Protein AF-A0AAD3P1S9-F1 (afdb_monomer)

Radius of gyration: 30.84 Å; Cα contacts (8 Å, |Δi|>4): 266; chains: 1; bounding box: 66×59×87 Å

Structure (mmCIF, N/CA/C/O backbone):
data_AF-A0AAD3P1S9-F1
#
_entry.id   AF-A0AAD3P1S9-F1
#
loop_
_atom_site.group_PDB
_atom_site.id
_atom_site.type_symbol
_atom_site.label_atom_id
_atom_site.label_alt_id
_atom_site.label_comp_id
_atom_site.label_asym_id
_atom_site.label_entity_id
_atom_site.label_seq_id
_atom_site.pdbx_PDB_ins_code
_atom_site.Cartn_x
_atom_site.Cartn_y
_atom_site.Cartn_z
_atom_site.occupancy
_atom_site.B_iso_or_equiv
_atom_site.auth_seq_id
_atom_site.auth_comp_id
_atom_site.auth_asym_id
_atom_site.auth_atom_id
_atom_site.pdbx_PDB_model_num
ATOM 1 N N . MET A 1 1 ? -37.863 39.911 22.553 1.00 35.88 1 MET A N 1
ATOM 2 C CA . MET A 1 1 ? -36.484 40.426 22.412 1.00 35.88 1 MET A CA 1
ATOM 3 C C . MET A 1 1 ? -35.552 39.408 23.052 1.00 35.88 1 MET A C 1
ATOM 5 O O . MET A 1 1 ? -35.583 39.260 24.259 1.00 35.88 1 MET A O 1
ATOM 9 N N . GLN A 1 2 ? -35.068 38.436 22.278 1.00 38.78 2 GLN A N 1
ATOM 10 C CA . GLN A 1 2 ? -33.729 38.438 21.666 1.00 38.78 2 GLN A CA 1
ATOM 11 C C . GLN A 1 2 ? -32.608 38.476 22.707 1.00 38.78 2 GLN A C 1
ATOM 13 O O . GLN A 1 2 ? -32.155 39.544 23.097 1.00 38.78 2 GLN A O 1
ATOM 18 N N . LEU A 1 3 ? -32.125 37.289 23.070 1.00 36.59 3 LEU A N 1
ATOM 19 C CA . LEU A 1 3 ? -30.702 37.075 23.282 1.00 36.59 3 LEU A CA 1
ATOM 20 C C . LEU A 1 3 ? -30.288 35.888 22.413 1.00 36.59 3 LEU A C 1
ATOM 22 O O . LEU A 1 3 ? -30.705 34.749 22.596 1.00 36.59 3 LEU A O 1
ATOM 26 N N . VAL A 1 4 ? -29.564 36.265 21.371 1.00 35.50 4 VAL A N 1
ATOM 27 C CA . VAL A 1 4 ? -28.844 35.454 20.403 1.00 35.50 4 VAL A CA 1
ATOM 28 C C . VAL A 1 4 ? -27.449 35.151 20.955 1.00 35.50 4 VAL A C 1
ATOM 30 O O . VAL A 1 4 ? -26.884 35.981 21.658 1.00 35.50 4 VAL A O 1
ATOM 33 N N . ASN A 1 5 ? -26.899 34.019 20.509 1.00 32.38 5 ASN A N 1
ATOM 34 C CA . ASN A 1 5 ? -25.484 33.624 20.505 1.00 32.38 5 ASN A CA 1
ATOM 35 C C . ASN A 1 5 ? -24.863 33.087 21.805 1.00 32.38 5 ASN A C 1
ATOM 37 O O . ASN A 1 5 ? -24.624 33.822 22.754 1.00 32.38 5 ASN A O 1
ATOM 41 N N . ALA A 1 6 ? -24.448 31.819 21.743 1.00 30.72 6 ALA A N 1
ATOM 42 C CA . ALA A 1 6 ? -23.090 31.420 22.108 1.00 30.72 6 ALA A CA 1
ATOM 43 C C . ALA A 1 6 ? -22.702 30.164 21.302 1.00 30.72 6 ALA A C 1
ATOM 45 O O . ALA A 1 6 ? -23.425 29.171 21.258 1.00 30.72 6 ALA A O 1
ATOM 46 N N . GLU A 1 7 ? -21.597 30.326 20.590 1.00 28.86 7 GLU A N 1
ATOM 47 C CA . GLU A 1 7 ? -20.842 29.469 19.685 1.00 28.86 7 GLU A CA 1
ATOM 48 C C . GLU A 1 7 ? -21.210 27.988 19.475 1.00 28.86 7 GLU A C 1
ATOM 50 O O . GLU A 1 7 ? -21.095 27.123 20.343 1.00 28.86 7 GLU A O 1
ATOM 55 N N . ARG A 1 8 ? -21.371 27.670 18.182 1.00 35.59 8 ARG A N 1
ATOM 56 C CA . ARG A 1 8 ? -20.803 26.456 17.587 1.00 35.59 8 ARG A CA 1
ATOM 57 C C . ARG A 1 8 ? -19.293 26.436 17.851 1.00 35.59 8 ARG A C 1
ATOM 59 O O . ARG A 1 8 ? -18.544 27.110 17.149 1.00 35.59 8 ARG A O 1
ATOM 66 N N . ILE A 1 9 ? -18.845 25.640 18.812 1.00 33.03 9 ILE A N 1
ATOM 67 C CA . ILE A 1 9 ? -17.433 25.265 18.916 1.00 33.03 9 ILE A CA 1
ATOM 68 C C . ILE A 1 9 ? -17.297 23.877 18.300 1.00 33.03 9 ILE A C 1
ATOM 70 O O . ILE A 1 9 ? -17.502 22.859 18.954 1.00 33.03 9 ILE A O 1
ATOM 74 N N . SER A 1 10 ? -16.961 23.851 17.012 1.00 38.56 10 SER A N 1
ATOM 75 C CA . SER A 1 10 ? -16.219 22.729 16.444 1.00 38.56 10 SER A CA 1
ATOM 76 C C . SER A 1 10 ? -14.837 22.715 17.098 1.00 38.56 10 SER A C 1
ATOM 78 O O . SER A 1 10 ? -14.120 23.710 16.965 1.00 38.56 10 SER A O 1
ATOM 80 N N . PRO A 1 11 ? -14.398 21.637 17.766 1.00 36.62 11 PRO A N 1
ATOM 81 C CA . PRO A 1 11 ? -12.993 21.499 18.076 1.00 36.62 11 PRO A CA 1
ATOM 82 C C . PRO A 1 11 ? -12.259 20.979 16.841 1.00 36.62 11 PRO A C 1
ATOM 84 O O . PRO A 1 11 ? -12.573 19.939 16.262 1.00 36.62 11 PRO A O 1
ATOM 87 N N . ALA A 1 12 ? -11.288 21.794 16.456 1.00 26.52 12 ALA A N 1
ATOM 88 C CA . ALA A 1 12 ? -10.232 21.560 15.501 1.00 26.52 12 ALA A CA 1
ATOM 89 C C . ALA A 1 12 ? -9.666 20.132 15.507 1.00 26.52 12 ALA A C 1
ATOM 91 O O . ALA A 1 12 ? -9.528 19.476 16.542 1.00 26.52 12 ALA A O 1
ATOM 92 N N . ALA A 1 13 ? -9.253 19.725 14.308 1.00 35.47 13 ALA A N 1
ATOM 93 C CA . ALA A 1 13 ? -8.391 18.593 14.029 1.00 35.47 13 ALA A CA 1
ATOM 94 C C . ALA A 1 13 ? -7.259 18.468 15.064 1.00 35.47 13 ALA A C 1
ATOM 96 O O . ALA A 1 13 ? -6.280 19.210 15.047 1.00 35.47 13 ALA A O 1
ATOM 97 N N . THR A 1 14 ? -7.400 17.496 15.957 1.00 32.56 14 THR A N 1
ATOM 98 C CA . THR A 1 14 ? -6.309 16.961 16.768 1.00 32.56 14 THR A CA 1
ATOM 99 C C . THR A 1 14 ? -5.924 15.636 16.131 1.00 32.56 14 THR A C 1
ATOM 101 O O . THR A 1 14 ? -6.810 14.873 15.748 1.00 32.56 14 THR A O 1
ATOM 104 N N . GLY A 1 15 ? -4.622 15.376 15.978 1.00 33.69 15 GLY A N 1
ATOM 105 C CA . GLY A 1 15 ? -4.066 14.117 15.475 1.00 33.69 15 GLY A CA 1
ATOM 106 C C . GLY A 1 15 ? -4.432 12.931 16.370 1.00 33.69 15 GLY A C 1
ATOM 107 O O . GLY A 1 15 ? -3.606 12.438 17.132 1.00 33.69 15 GLY A O 1
ATOM 108 N N . GLY A 1 16 ? -5.696 12.519 16.312 1.00 35.88 16 GLY A N 1
ATOM 109 C CA . GLY A 1 16 ? -6.238 11.382 17.027 1.00 35.88 16 GLY A CA 1
ATOM 110 C C . GLY A 1 16 ? -5.717 10.068 16.448 1.00 35.88 16 GLY A C 1
ATOM 111 O O . GLY A 1 16 ? -5.211 10.042 15.319 1.00 35.88 16 GLY A O 1
ATOM 112 N N . PRO A 1 17 ? -5.826 8.962 17.207 1.00 46.34 17 PRO A N 1
ATOM 113 C CA . PRO A 1 17 ? -5.557 7.630 16.669 1.00 46.34 17 PRO A CA 1
ATOM 114 C C . PRO A 1 17 ? -6.322 7.468 15.354 1.00 46.34 17 PRO A C 1
ATOM 116 O O . PRO A 1 17 ? -7.425 7.983 15.236 1.00 46.34 17 PRO A O 1
ATOM 119 N N . ALA A 1 18 ? -5.735 6.809 14.355 1.00 50.53 18 ALA A N 1
ATOM 120 C CA . ALA A 1 18 ? -6.383 6.614 13.062 1.00 50.53 18 ALA A CA 1
ATOM 121 C C . ALA A 1 18 ? -7.679 5.812 13.259 1.00 50.53 18 ALA A C 1
ATOM 123 O O . ALA A 1 18 ? -7.636 4.594 13.420 1.00 50.53 18 ALA A O 1
ATOM 124 N N . ILE A 1 19 ? -8.798 6.529 13.308 1.00 56.38 19 ILE A N 1
ATOM 125 C CA . ILE A 1 19 ? -10.146 5.995 13.428 1.00 56.38 19 ILE A CA 1
ATOM 126 C C . ILE A 1 19 ? -10.550 5.514 12.044 1.00 56.38 19 ILE A C 1
ATOM 128 O O . ILE A 1 19 ? -10.693 6.317 11.120 1.00 56.38 19 ILE A O 1
ATOM 132 N N . LEU A 1 20 ? -10.700 4.203 11.887 1.00 55.22 20 LEU A N 1
ATOM 133 C CA . LEU A 1 20 ? -11.304 3.634 10.691 1.00 55.22 20 LEU A CA 1
ATOM 134 C C . LEU A 1 20 ? -12.756 3.277 11.036 1.00 55.22 20 LEU A C 1
ATOM 136 O O . LEU A 1 20 ? -12.955 2.336 11.810 1.00 55.22 20 LEU A O 1
ATOM 140 N N . PRO A 1 21 ? -13.764 3.996 10.500 1.00 50.47 21 PRO A N 1
ATOM 141 C CA . PRO A 1 21 ? -15.143 3.535 10.576 1.00 50.47 21 PRO A CA 1
ATOM 142 C C . PRO A 1 21 ? -15.249 2.287 9.701 1.00 50.47 21 PRO A C 1
ATOM 144 O O . PRO A 1 21 ? -14.856 2.314 8.529 1.00 50.47 21 PRO A O 1
ATOM 147 N N . GLN A 1 22 ? -15.687 1.170 10.269 1.00 59.53 22 GLN A N 1
ATOM 148 C CA . GLN A 1 22 ? -15.727 -0.101 9.561 1.00 59.53 22 GLN A CA 1
ATOM 149 C C . GLN A 1 22 ? -17.074 -0.782 9.820 1.00 59.53 22 GLN A C 1
ATOM 151 O O . GLN A 1 22 ? -17.366 -1.177 10.940 1.00 59.53 22 GLN A O 1
ATOM 156 N N . GLY A 1 23 ? -17.862 -0.917 8.750 1.00 54.72 23 GLY A N 1
ATOM 157 C CA . GLY A 1 23 ? -18.926 -1.912 8.604 1.00 54.72 23 GLY A CA 1
ATOM 158 C C . GLY A 1 23 ? -20.225 -1.698 9.390 1.00 54.72 23 GLY A C 1
ATOM 159 O O . GLY A 1 23 ? -20.232 -1.395 10.578 1.00 54.72 23 GLY A O 1
ATOM 160 N N . GLU A 1 24 ? -21.350 -1.966 8.724 1.00 56.41 24 GLU A N 1
ATOM 161 C CA . GLU A 1 24 ? -22.601 -2.319 9.399 1.00 56.41 24 GLU A CA 1
ATOM 162 C C . GLU A 1 24 ? -22.633 -3.843 9.551 1.00 56.41 24 GLU A C 1
ATOM 164 O O . GLU A 1 24 ? -22.729 -4.579 8.564 1.00 56.41 24 GLU A O 1
ATOM 169 N N . GLY A 1 25 ? -22.467 -4.340 10.778 1.00 56.69 25 GLY A N 1
ATOM 170 C CA . GLY A 1 25 ? -22.512 -5.774 11.049 1.00 56.69 25 GLY A CA 1
ATOM 171 C C . GLY A 1 25 ? -23.916 -6.336 10.801 1.00 56.69 25 GLY A C 1
ATOM 172 O O . GLY A 1 25 ? -24.905 -5.779 11.268 1.00 56.69 25 GLY A O 1
ATOM 173 N N . LYS A 1 26 ? -24.028 -7.475 10.109 1.00 58.81 26 LYS A N 1
ATOM 174 C CA . LYS A 1 26 ? -25.294 -8.222 10.012 1.00 58.81 26 LYS A CA 1
ATOM 175 C C . LYS A 1 26 ? -25.365 -9.238 11.153 1.00 58.81 26 LYS A C 1
ATOM 177 O O . LYS A 1 26 ? -24.653 -10.241 11.121 1.00 58.81 26 LYS A O 1
ATOM 182 N N . ALA A 1 27 ? -26.229 -8.991 12.140 1.00 62.34 27 ALA A N 1
ATOM 183 C CA . ALA A 1 27 ? -26.386 -9.868 13.303 1.00 62.34 27 ALA A CA 1
ATOM 184 C C . ALA A 1 27 ? -26.704 -11.311 12.878 1.00 62.34 27 ALA A C 1
ATOM 186 O O . ALA A 1 27 ? -27.649 -11.556 12.127 1.00 62.34 27 ALA A O 1
ATOM 187 N N . SER A 1 28 ? -25.921 -12.272 13.371 1.00 58.69 28 SER A N 1
ATOM 188 C CA . SER A 1 28 ? -26.115 -13.699 13.064 1.00 58.69 28 SER A CA 1
ATOM 189 C C . SER A 1 28 ? -27.023 -14.410 14.078 1.00 58.69 28 SER A C 1
ATOM 191 O O . SER A 1 28 ? -27.479 -15.519 13.816 1.00 58.69 28 SER A O 1
ATOM 193 N N . TYR A 1 29 ? -27.271 -13.796 15.241 1.00 62.09 29 TYR A N 1
ATOM 194 C CA . TYR A 1 29 ? -28.130 -14.317 16.309 1.00 62.09 29 TYR A CA 1
ATOM 195 C C . TYR A 1 29 ? -28.925 -13.197 16.992 1.00 62.09 29 TYR A C 1
ATOM 197 O O . TYR A 1 29 ? -28.603 -12.019 16.845 1.00 62.09 29 TYR A O 1
ATOM 205 N N . ALA A 1 30 ? -29.953 -13.571 17.763 1.00 62.53 30 ALA A N 1
ATOM 206 C CA . ALA A 1 30 ? -30.733 -12.645 18.580 1.00 62.53 30 ALA A CA 1
ATOM 207 C C . ALA A 1 30 ? -29.845 -12.023 19.672 1.00 62.53 30 ALA A C 1
ATOM 209 O O . ALA A 1 30 ? -29.578 -12.638 20.704 1.00 62.53 30 ALA A O 1
ATOM 210 N N . SER A 1 31 ? -29.340 -10.820 19.413 1.00 67.06 31 SER A N 1
ATOM 211 C CA . SER A 1 31 ? -28.618 -10.010 20.389 1.00 67.06 31 SER A CA 1
ATOM 212 C C . SER A 1 31 ? -29.615 -9.129 21.135 1.00 67.06 31 SER A C 1
ATOM 214 O O . SER A 1 31 ? -30.469 -8.502 20.514 1.00 67.06 31 SER A O 1
ATOM 216 N N . SER A 1 32 ? -29.512 -9.066 22.464 1.00 73.00 32 SER A N 1
ATOM 217 C CA . SER A 1 32 ? -30.284 -8.120 23.283 1.00 73.00 32 SER A CA 1
ATOM 218 C C . SER A 1 32 ? -29.683 -6.712 23.276 1.00 73.00 32 SER A C 1
ATOM 220 O O . SER A 1 32 ? -30.183 -5.829 23.970 1.00 73.00 32 SER A O 1
ATOM 222 N N . LEU A 1 33 ? -28.580 -6.511 22.546 1.00 72.31 33 LEU A N 1
ATOM 223 C CA . LEU A 1 33 ? -27.962 -5.205 22.397 1.00 72.31 33 LEU A CA 1
ATOM 224 C C . LEU A 1 33 ? -28.808 -4.328 21.464 1.00 72.31 33 LEU A C 1
ATOM 226 O O . LEU A 1 33 ? -29.304 -4.813 20.445 1.00 72.31 33 LEU A O 1
ATOM 230 N N . PRO A 1 34 ? -28.952 -3.036 21.779 1.00 69.62 34 PRO A N 1
ATOM 231 C CA . PRO A 1 34 ? -29.635 -2.102 20.902 1.00 69.62 34 PRO A CA 1
ATOM 232 C C . PRO A 1 34 ? -28.918 -1.996 19.547 1.00 69.62 34 PRO A C 1
ATOM 234 O O . PRO A 1 34 ? -27.695 -1.928 19.471 1.00 69.62 34 PRO A O 1
ATOM 237 N N . THR A 1 35 ? -29.689 -1.929 18.459 1.00 66.69 35 THR A N 1
ATOM 238 C CA . THR A 1 35 ? -29.180 -1.911 17.070 1.00 66.69 35 THR A CA 1
ATOM 239 C C . THR A 1 35 ? -28.232 -0.740 16.776 1.00 66.69 35 THR A C 1
ATOM 241 O O . THR A 1 35 ? -27.446 -0.800 15.841 1.00 66.69 35 THR A O 1
ATOM 244 N N . GLN A 1 36 ? -28.282 0.324 17.582 1.00 74.88 36 GLN A N 1
ATOM 245 C CA . GLN A 1 36 ? -27.455 1.530 17.442 1.00 74.88 36 GLN A CA 1
ATOM 246 C C . GLN A 1 36 ? -26.206 1.514 18.345 1.00 74.88 36 GLN A C 1
ATOM 248 O O . GLN A 1 36 ? -25.646 2.562 18.660 1.00 74.88 36 GLN A O 1
ATOM 253 N N . SER A 1 37 ? -25.794 0.354 18.856 1.00 82.50 37 SER A N 1
ATOM 254 C CA . SER A 1 37 ? -24.561 0.243 19.638 1.00 82.50 37 SER A CA 1
ATOM 255 C C . SER A 1 37 ? -23.328 0.343 18.737 1.00 82.50 37 SER A C 1
ATOM 257 O O . SER A 1 37 ? -23.216 -0.372 17.742 1.00 82.50 37 SER A O 1
ATOM 259 N N . LEU A 1 38 ? -22.383 1.202 19.124 1.00 88.50 38 LEU A N 1
ATOM 260 C CA . LEU A 1 38 ? -21.053 1.296 18.524 1.00 88.50 38 LEU A CA 1
ATOM 261 C C . LEU A 1 38 ? -20.063 0.503 19.383 1.00 88.50 38 LEU A C 1
ATOM 263 O O . LEU A 1 38 ? -20.041 0.657 20.601 1.00 88.50 38 LEU A O 1
ATOM 267 N N . ALA A 1 39 ? -19.237 -0.338 18.773 1.00 90.75 39 ALA A N 1
ATOM 268 C CA . ALA A 1 39 ? -18.153 -1.043 19.440 1.00 90.75 39 ALA A CA 1
ATOM 269 C C . ALA A 1 39 ? -16.807 -0.405 19.120 1.00 90.75 39 ALA A C 1
ATOM 271 O O . ALA A 1 39 ? -16.417 -0.261 17.967 1.00 90.75 39 ALA A O 1
ATOM 272 N N . ARG A 1 40 ? -16.040 -0.109 20.157 1.00 92.19 40 ARG A N 1
ATOM 273 C CA . ARG A 1 40 ? -14.660 0.328 20.042 1.00 92.19 40 ARG A CA 1
ATOM 274 C C . ARG A 1 40 ? -13.741 -0.879 20.128 1.00 92.19 40 ARG A C 1
ATOM 276 O O . ARG A 1 40 ? -13.788 -1.624 21.106 1.00 92.19 40 ARG A O 1
ATOM 283 N N . ILE A 1 41 ? -12.881 -1.055 19.133 1.00 92.94 41 ILE A N 1
ATOM 284 C CA . ILE A 1 41 ? -11.846 -2.089 19.097 1.00 92.94 41 ILE A CA 1
ATOM 285 C C . ILE A 1 41 ? -10.488 -1.399 19.171 1.00 92.94 41 ILE A C 1
ATOM 287 O O . ILE A 1 41 ? -10.152 -0.584 18.313 1.00 92.94 41 ILE A O 1
ATOM 291 N N . TRP A 1 42 ? -9.687 -1.701 20.189 1.00 91.94 42 TRP A N 1
ATOM 292 C CA . TRP A 1 42 ? -8.374 -1.077 20.357 1.00 91.94 42 TRP A CA 1
ATOM 293 C C . TRP A 1 42 ? -7.375 -2.002 21.039 1.00 91.94 42 TRP A C 1
ATOM 295 O O . TRP A 1 42 ? -7.729 -2.971 21.711 1.00 91.94 42 TRP A O 1
ATOM 305 N N . LYS A 1 43 ? -6.097 -1.659 20.896 1.00 89.88 43 LYS A N 1
ATOM 306 C CA . LYS A 1 43 ? -5.007 -2.266 21.656 1.00 89.88 43 LYS A CA 1
ATOM 307 C C . LYS A 1 43 ? -4.643 -1.334 22.821 1.00 89.88 43 LYS A C 1
ATOM 309 O O . LYS A 1 43 ? -4.314 -0.172 22.568 1.00 89.88 43 LYS A O 1
ATOM 314 N N . PRO A 1 44 ? -4.748 -1.767 24.091 1.00 87.81 44 PRO A N 1
ATOM 315 C CA . PRO A 1 44 ? -4.489 -0.898 25.230 1.00 87.81 44 PRO A CA 1
ATOM 316 C C . PRO A 1 44 ? -3.027 -0.449 25.237 1.00 87.81 44 PRO A C 1
ATOM 318 O O . PRO A 1 44 ? -2.102 -1.249 25.079 1.00 87.81 44 PRO A O 1
ATOM 321 N N . SER A 1 45 ? -2.811 0.848 25.451 1.00 82.50 45 SER A N 1
ATOM 322 C CA . SER A 1 45 ? -1.468 1.389 25.624 1.00 82.50 45 SER A CA 1
ATOM 323 C C . SER A 1 45 ? -0.832 0.829 26.893 1.00 82.50 45 SER A C 1
ATOM 325 O O . SER A 1 45 ? -1.505 0.599 27.902 1.00 82.50 45 SER A O 1
ATOM 327 N N . ARG A 1 46 ? 0.493 0.668 26.877 1.00 82.00 46 ARG A N 1
ATOM 328 C CA . ARG A 1 46 ? 1.254 0.388 28.098 1.00 82.00 46 ARG A CA 1
ATOM 329 C C . ARG A 1 46 ? 0.935 1.457 29.152 1.00 82.00 46 ARG A C 1
ATOM 331 O O . ARG A 1 46 ? 0.941 2.646 28.843 1.00 82.00 46 ARG A O 1
ATOM 338 N N . SER A 1 47 ? 0.689 1.034 30.393 1.00 83.00 47 SER A N 1
ATOM 339 C CA . SER A 1 47 ? 0.535 1.964 31.517 1.00 83.00 47 SER A CA 1
ATOM 340 C C . SER A 1 47 ? 1.825 2.767 31.694 1.00 83.00 47 SER A C 1
ATOM 342 O O . SER A 1 47 ? 2.894 2.179 31.859 1.00 83.00 47 SER A O 1
ATOM 344 N N . ALA A 1 48 ? 1.728 4.099 31.649 1.00 82.81 48 ALA A N 1
ATOM 345 C CA . ALA A 1 48 ? 2.885 4.996 31.683 1.00 82.81 48 ALA A CA 1
ATOM 346 C C . ALA A 1 48 ? 3.762 4.784 32.931 1.00 82.81 48 ALA A C 1
ATOM 348 O O . ALA A 1 48 ? 4.985 4.848 32.856 1.00 82.81 48 ALA A O 1
ATOM 349 N N . THR A 1 49 ? 3.136 4.454 34.059 1.00 89.25 49 THR A N 1
ATOM 350 C CA . THR A 1 49 ? 3.791 4.298 35.364 1.00 89.25 49 THR A CA 1
ATOM 351 C C . THR A 1 49 ? 4.466 2.936 35.544 1.00 89.25 49 THR A C 1
ATOM 353 O O . THR A 1 49 ? 5.271 2.764 36.453 1.00 89.25 49 THR A O 1
ATOM 356 N N . THR A 1 50 ? 4.154 1.943 34.704 1.00 84.81 50 THR A N 1
ATOM 357 C CA . THR A 1 50 ? 4.655 0.569 34.879 1.00 84.81 50 THR A CA 1
ATOM 358 C C . THR A 1 50 ? 5.440 0.090 33.661 1.00 84.81 50 THR A C 1
ATOM 360 O O . THR A 1 50 ? 5.194 0.484 32.522 1.00 84.81 50 THR A O 1
ATOM 363 N N . SER A 1 51 ? 6.439 -0.766 33.879 1.00 80.50 51 SER A N 1
ATOM 364 C CA . SER A 1 51 ? 7.252 -1.359 32.805 1.00 80.50 51 SER A CA 1
ATOM 365 C C . SER A 1 51 ? 6.666 -2.633 32.196 1.00 80.50 51 SER A C 1
ATOM 367 O O . SER A 1 51 ? 7.155 -3.095 31.165 1.00 80.50 51 SER A O 1
ATOM 369 N N . GLY A 1 52 ? 5.597 -3.179 32.779 1.00 77.31 52 GLY A N 1
ATOM 370 C CA . GLY A 1 52 ? 4.968 -4.417 32.324 1.00 77.31 52 GLY A CA 1
ATOM 371 C C . GLY A 1 52 ? 4.304 -4.290 30.949 1.00 77.31 52 GLY A C 1
ATOM 372 O O . GLY A 1 52 ? 3.502 -3.388 3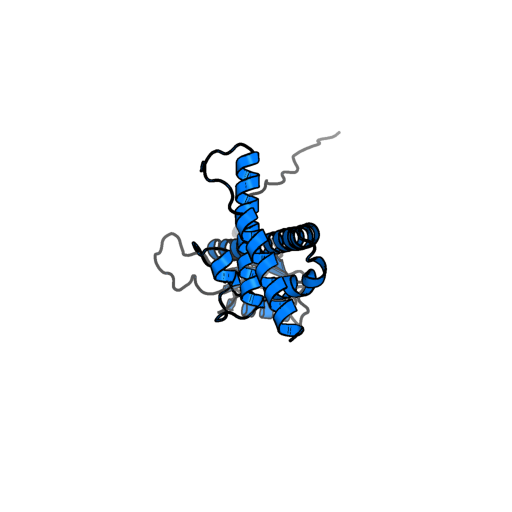0.717 1.00 77.31 52 GLY A O 1
ATOM 373 N N . ARG A 1 53 ? 4.607 -5.234 30.046 1.00 74.00 53 ARG A N 1
ATOM 374 C CA . ARG A 1 53 ? 4.027 -5.328 28.687 1.00 74.00 53 ARG A CA 1
ATOM 375 C C . ARG A 1 53 ? 2.965 -6.425 28.526 1.00 74.00 53 ARG A C 1
ATOM 377 O O . ARG A 1 53 ? 2.326 -6.507 27.486 1.00 74.00 53 ARG A O 1
ATOM 384 N N . ALA A 1 54 ? 2.738 -7.247 29.552 1.00 75.38 54 ALA A N 1
ATOM 385 C CA . ALA A 1 54 ? 1.874 -8.429 29.454 1.00 75.38 54 ALA A CA 1
ATOM 386 C C . ALA A 1 54 ? 0.413 -8.109 29.081 1.00 75.38 54 ALA A C 1
ATOM 388 O O . ALA A 1 54 ? -0.250 -8.911 28.437 1.00 75.38 54 ALA A O 1
ATOM 389 N N . ARG A 1 55 ? -0.091 -6.930 29.468 1.00 72.25 55 ARG A N 1
ATOM 390 C CA . ARG A 1 55 ? -1.488 -6.520 29.240 1.00 72.25 55 ARG A CA 1
ATOM 391 C C . ARG A 1 55 ? -1.697 -5.673 27.983 1.00 72.25 55 ARG A C 1
ATOM 393 O O . ARG A 1 55 ? -2.838 -5.375 27.660 1.00 72.25 55 ARG A O 1
ATOM 400 N N . SER A 1 56 ? -0.624 -5.266 27.300 1.00 75.06 56 SER A N 1
ATOM 401 C CA . SER A 1 56 ? -0.701 -4.369 26.137 1.00 75.06 56 SER A CA 1
ATOM 402 C C . SER A 1 56 ? -0.769 -5.094 24.795 1.00 75.06 56 SER A C 1
ATOM 404 O O . SER A 1 56 ? -0.936 -4.435 23.776 1.00 75.06 56 SER A O 1
ATOM 406 N N . ASP A 1 57 ? -0.603 -6.421 24.761 1.00 81.81 57 ASP A N 1
ATOM 407 C CA . ASP A 1 57 ? -0.544 -7.155 23.489 1.00 81.81 57 ASP A CA 1
ATOM 408 C C . ASP A 1 57 ? -1.902 -7.685 22.999 1.00 81.81 57 ASP A C 1
ATOM 410 O O . ASP A 1 57 ? -2.054 -8.045 21.836 1.00 81.81 57 ASP A O 1
ATOM 414 N N . GLN A 1 58 ? -2.914 -7.686 23.865 1.00 89.00 58 GLN A N 1
ATOM 415 C CA . GLN A 1 58 ? -4.231 -8.229 23.547 1.00 89.00 58 GLN A CA 1
ATOM 416 C C . GLN A 1 58 ? -5.160 -7.154 22.977 1.00 89.00 58 GLN A C 1
ATOM 418 O O . GLN A 1 58 ? -5.185 -6.022 23.459 1.00 89.00 58 GLN A O 1
ATOM 423 N N . TRP A 1 59 ? -5.962 -7.521 21.981 1.00 92.31 59 TRP A N 1
ATOM 424 C CA . TRP A 1 59 ? -7.003 -6.655 21.435 1.00 92.31 59 TRP A CA 1
ATOM 425 C C . TRP A 1 59 ? -8.194 -6.618 22.382 1.00 92.31 59 TRP A C 1
ATOM 427 O O . TRP A 1 59 ? -8.581 -7.643 22.940 1.00 92.31 59 TRP A O 1
ATOM 437 N N . ARG A 1 60 ? -8.783 -5.442 22.568 1.00 93.44 60 ARG A N 1
ATOM 438 C CA . ARG A 1 60 ? -9.955 -5.242 23.415 1.00 93.44 60 ARG A CA 1
ATOM 439 C C . ARG A 1 60 ? -11.107 -4.703 22.592 1.00 93.44 60 ARG A C 1
ATOM 441 O O . ARG A 1 60 ? -10.901 -3.850 21.732 1.00 93.44 60 ARG A O 1
ATOM 448 N N . LEU A 1 61 ? -12.299 -5.209 22.872 1.00 93.50 61 LEU A N 1
ATOM 449 C CA . LEU A 1 61 ? -13.560 -4.717 22.338 1.00 93.50 61 LEU A CA 1
ATOM 450 C C . LEU A 1 61 ? -14.425 -4.267 23.508 1.00 93.50 61 LEU A C 1
ATOM 452 O O . LEU A 1 61 ? -14.633 -5.025 24.459 1.00 93.50 61 LEU A O 1
ATOM 456 N N . ARG A 1 62 ? -14.955 -3.054 23.415 1.00 92.38 62 ARG A N 1
ATOM 457 C CA . ARG A 1 62 ? -15.934 -2.516 24.361 1.00 92.38 62 ARG A CA 1
ATOM 458 C C . ARG A 1 62 ? -17.027 -1.805 23.602 1.00 92.38 62 ARG A C 1
ATOM 460 O O . ARG A 1 62 ? -16.765 -1.165 22.592 1.00 92.38 62 ARG A O 1
ATOM 467 N N . ILE A 1 63 ? -18.240 -1.910 24.110 1.00 90.19 63 ILE A N 1
ATOM 468 C CA . ILE A 1 63 ? -19.388 -1.206 23.555 1.00 90.19 63 ILE A CA 1
ATOM 469 C C . ILE A 1 63 ? -19.408 0.212 24.135 1.00 90.19 63 ILE A C 1
ATOM 471 O O . ILE A 1 63 ? -19.247 0.393 25.342 1.00 90.19 63 ILE A O 1
ATOM 475 N N . GLU A 1 64 ? -19.541 1.215 23.274 1.00 88.19 64 GLU A N 1
ATOM 476 C CA . GLU A 1 64 ? -19.635 2.627 23.639 1.00 88.19 64 GLU A CA 1
ATOM 477 C C . GLU A 1 64 ? -20.934 2.879 24.418 1.00 88.19 64 GLU A C 1
ATOM 479 O O . GLU A 1 64 ? -21.963 2.250 24.154 1.00 88.19 64 GLU A O 1
ATOM 484 N N . ARG A 1 65 ? -20.896 3.814 25.375 1.00 84.31 65 ARG A N 1
ATOM 485 C CA . ARG A 1 65 ? -22.093 4.172 26.144 1.00 84.31 65 ARG A CA 1
ATOM 486 C C . ARG A 1 65 ? -23.120 4.836 25.250 1.00 84.31 65 ARG A C 1
ATOM 488 O O . ARG A 1 65 ? -22.803 5.824 24.595 1.00 84.31 65 ARG A O 1
ATOM 495 N N . GLN A 1 66 ? -24.365 4.388 25.331 1.00 81.50 66 GLN A N 1
ATOM 496 C CA . GLN A 1 66 ? -25.470 5.084 24.666 1.00 81.50 66 GLN A CA 1
ATOM 497 C C . GLN A 1 66 ? -26.018 6.249 25.493 1.00 81.50 66 GLN A C 1
ATOM 499 O O . GLN A 1 66 ? -26.478 7.241 24.939 1.00 81.50 66 GLN A O 1
ATOM 504 N N . SER A 1 67 ? -25.977 6.125 26.822 1.00 81.19 67 SER A N 1
ATOM 505 C CA . SER A 1 67 ? -26.509 7.119 27.760 1.00 81.19 67 SER A CA 1
ATOM 506 C C . SER A 1 67 ? -25.416 7.643 28.692 1.00 81.19 67 SER A C 1
ATOM 508 O O . SER A 1 67 ? -24.582 6.878 29.198 1.00 81.19 67 SER A O 1
ATOM 510 N N . GLY A 1 68 ? -25.430 8.959 28.927 1.00 80.94 68 GLY A N 1
ATOM 511 C CA . GLY A 1 68 ? -24.535 9.629 29.870 1.00 80.94 68 GLY A CA 1
ATOM 512 C C . GLY A 1 68 ? -24.719 9.134 31.313 1.00 80.94 68 GLY A C 1
ATOM 513 O O . GLY A 1 68 ? -25.718 8.491 31.629 1.00 80.94 68 GLY A O 1
ATOM 514 N N . PRO A 1 69 ? -23.730 9.344 32.199 1.00 85.00 69 PRO A N 1
ATOM 515 C CA . PRO A 1 69 ? -23.883 9.035 33.617 1.00 85.00 69 PRO A CA 1
ATOM 516 C C . PRO A 1 69 ? -24.858 10.018 34.266 1.00 85.00 69 PRO A C 1
ATOM 518 O O . PRO A 1 69 ? -24.746 11.221 34.038 1.00 85.00 69 PRO A O 1
ATOM 521 N N . GLU A 1 70 ? -25.771 9.510 35.086 1.00 86.75 70 GLU A N 1
ATOM 522 C CA . GLU A 1 70 ? -26.713 10.327 35.850 1.00 86.75 70 GLU A CA 1
ATOM 523 C C . GLU A 1 70 ? -26.241 10.442 37.301 1.00 86.75 70 GLU A C 1
ATOM 525 O O . GLU A 1 70 ? -25.594 9.539 37.836 1.00 86.75 70 GLU A O 1
ATOM 530 N N . LEU A 1 71 ? -26.521 11.583 37.930 1.00 90.44 71 LEU A N 1
ATOM 531 C CA . LEU A 1 71 ? -26.221 11.801 39.339 1.00 90.44 71 LEU A CA 1
ATOM 532 C C . LEU A 1 71 ? -27.480 11.526 40.157 1.00 90.44 71 LEU A C 1
ATOM 534 O O . LEU A 1 71 ? -28.522 12.137 39.927 1.00 90.44 71 LEU A O 1
ATOM 538 N N . GLU A 1 72 ? -27.377 10.618 41.117 1.00 91.25 72 GLU A N 1
ATOM 539 C CA . GLU A 1 72 ? -28.475 10.298 42.019 1.00 91.25 72 GLU A CA 1
ATOM 540 C C . GLU A 1 72 ? -28.681 11.451 43.029 1.00 91.25 72 GLU A C 1
ATOM 542 O O . GLU A 1 72 ? -27.708 11.894 43.648 1.00 91.25 72 GLU A O 1
ATOM 547 N N . PRO A 1 73 ? -29.912 11.978 43.185 1.00 91.94 73 PRO A N 1
ATOM 548 C CA . PRO A 1 73 ? -30.166 13.215 43.927 1.00 91.94 73 PRO A CA 1
ATOM 549 C C . PRO A 1 73 ? -29.982 13.113 45.448 1.00 91.94 73 PRO A C 1
ATOM 551 O O . PRO A 1 73 ? -29.729 14.138 46.080 1.00 91.94 73 PRO A O 1
ATOM 554 N N . LEU A 1 74 ? -30.126 11.931 46.051 1.00 91.88 74 LEU A N 1
ATOM 555 C CA . LEU A 1 74 ? -30.047 11.758 47.503 1.00 91.88 74 LEU A CA 1
ATOM 556 C C . LEU A 1 74 ? -28.599 11.616 47.994 1.00 91.88 74 LEU A C 1
ATOM 558 O O . LEU A 1 74 ? -28.180 12.320 48.911 1.00 91.88 74 LEU A O 1
ATOM 562 N N . MET A 1 75 ? -27.845 10.700 47.391 1.00 95.12 75 MET A N 1
ATOM 563 C CA . MET A 1 75 ? -26.501 10.294 47.810 1.00 95.12 75 MET A CA 1
ATOM 564 C C . MET A 1 75 ? -25.396 10.874 46.924 1.00 95.12 75 MET A C 1
ATOM 566 O O . MET A 1 75 ? -24.223 10.809 47.295 1.00 95.12 75 MET A O 1
ATOM 570 N N . GLY A 1 76 ? -25.731 11.410 45.746 1.00 92.00 76 GLY A N 1
ATOM 571 C CA . GLY A 1 76 ? -24.746 11.914 44.788 1.00 92.00 76 GLY A CA 1
ATOM 572 C C . GLY A 1 76 ? -23.943 10.809 44.095 1.00 92.00 76 GLY A C 1
ATOM 573 O O . GLY A 1 76 ? -22.825 11.049 43.640 1.00 92.00 76 GLY A O 1
ATOM 574 N N . TRP A 1 77 ? -24.462 9.580 44.035 1.00 93.50 77 TRP A N 1
ATOM 575 C CA . TRP A 1 77 ? -23.795 8.482 43.331 1.00 93.50 77 TRP A CA 1
ATOM 576 C C . TRP A 1 77 ? -24.012 8.564 41.826 1.00 93.50 77 TRP A C 1
ATOM 578 O O . TRP A 1 77 ? -25.069 8.972 41.353 1.00 93.50 77 TRP A O 1
ATOM 588 N N . THR A 1 78 ? -23.007 8.143 41.060 1.00 87.94 78 THR A N 1
ATOM 589 C CA . THR A 1 78 ? -23.127 8.047 39.606 1.00 87.94 78 THR A CA 1
ATOM 590 C C . THR A 1 78 ? -23.871 6.769 39.228 1.00 87.94 78 THR A C 1
ATOM 592 O O . THR A 1 78 ? -23.340 5.671 39.396 1.00 87.94 78 THR A O 1
ATOM 595 N N . SER A 1 79 ? -25.086 6.907 38.704 1.00 83.69 79 SER A N 1
ATOM 596 C CA . SER A 1 79 ? -25.884 5.809 38.163 1.00 83.69 79 SER A CA 1
ATOM 597 C C . SER A 1 79 ? -25.804 5.769 36.630 1.00 83.69 79 SER A C 1
ATOM 599 O O . SER A 1 79 ? -25.348 6.701 35.958 1.00 83.69 79 SER A O 1
ATOM 601 N N . GLY A 1 80 ? -26.201 4.636 36.055 1.00 82.62 80 GLY A N 1
ATOM 602 C CA . GLY A 1 80 ? -26.281 4.457 34.612 1.00 82.62 80 GLY A CA 1
ATOM 603 C C . GLY A 1 80 ? -27.182 3.283 34.253 1.00 82.62 80 GLY A C 1
ATOM 604 O O . GLY A 1 80 ? -27.241 2.294 34.978 1.00 82.62 80 GLY A O 1
ATOM 605 N N . THR A 1 81 ? -27.881 3.407 33.129 1.00 81.44 81 THR A N 1
ATOM 606 C CA . THR A 1 81 ? -28.818 2.402 32.599 1.00 81.44 81 THR A CA 1
ATOM 607 C C . THR A 1 81 ? -28.160 1.436 31.612 1.00 81.44 81 THR A C 1
ATOM 609 O O . THR A 1 81 ? -28.675 0.348 31.366 1.00 81.44 81 THR A O 1
ATOM 612 N N . ASP A 1 82 ? -27.005 1.816 31.061 1.00 81.56 82 ASP A N 1
ATOM 613 C CA . ASP A 1 82 ? -26.278 1.041 30.059 1.00 81.56 82 ASP A CA 1
ATOM 614 C C . ASP A 1 82 ? -25.337 0.016 30.708 1.00 81.56 82 ASP A C 1
ATOM 616 O O . ASP A 1 82 ? -24.285 0.352 31.264 1.00 81.56 82 ASP A O 1
ATOM 620 N N . THR A 1 83 ? -25.724 -1.255 30.620 1.00 82.88 83 THR A N 1
ATOM 621 C CA . THR A 1 83 ? -24.937 -2.394 31.110 1.00 82.88 83 THR A CA 1
ATOM 622 C C . THR A 1 83 ? -23.923 -2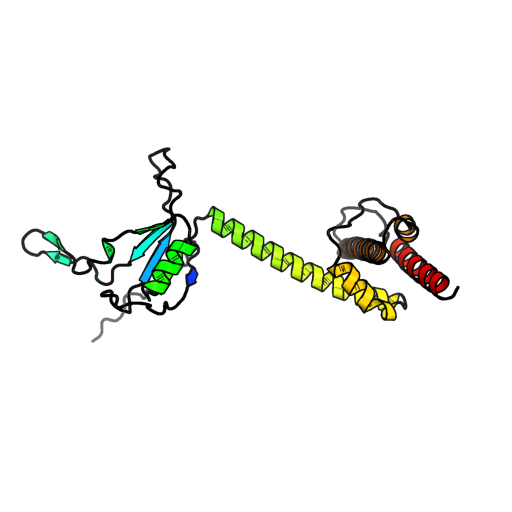.892 30.081 1.00 82.88 83 THR A C 1
ATOM 624 O O . THR A 1 83 ? -22.896 -3.455 30.463 1.00 82.88 83 THR A O 1
ATOM 627 N N . ALA A 1 84 ? -24.153 -2.651 28.786 1.00 83.25 84 ALA A N 1
ATOM 628 C CA . ALA A 1 84 ? -23.313 -3.172 27.710 1.00 83.25 84 ALA A CA 1
ATOM 629 C C . ALA A 1 84 ? -21.898 -2.578 27.760 1.00 83.25 84 ALA A C 1
ATOM 631 O O . ALA A 1 84 ? -20.913 -3.277 27.525 1.00 83.25 84 ALA A O 1
ATOM 632 N N . HIS A 1 85 ? -21.781 -1.313 28.164 1.00 85.00 85 HIS A N 1
ATOM 633 C CA . HIS A 1 85 ? -20.496 -0.627 28.319 1.00 85.00 85 HIS A CA 1
ATOM 634 C C . HIS A 1 85 ? -19.596 -1.179 29.446 1.00 85.00 85 HIS A C 1
ATOM 636 O O . HIS A 1 85 ? -18.388 -0.900 29.476 1.00 85.00 85 HIS A O 1
ATOM 642 N N . GLN A 1 86 ? -20.158 -1.938 30.392 1.00 84.88 86 GLN A N 1
ATOM 643 C CA . GLN A 1 86 ? -19.382 -2.574 31.463 1.00 84.88 86 GLN A CA 1
ATOM 644 C C . GLN A 1 86 ? -18.608 -3.803 30.965 1.00 84.88 86 GLN A C 1
ATOM 646 O O . GLN A 1 86 ? -17.636 -4.210 31.601 1.00 84.88 86 GLN A O 1
ATOM 651 N N . VAL A 1 87 ? -19.016 -4.381 29.831 1.00 88.69 87 VAL A N 1
ATOM 652 C CA . VAL A 1 87 ? -18.398 -5.581 29.267 1.00 88.69 87 VAL A CA 1
ATOM 653 C C . VAL A 1 87 ? -17.198 -5.193 28.405 1.00 88.69 87 VAL A C 1
ATOM 655 O O . VAL A 1 87 ? -17.319 -4.461 27.423 1.00 88.69 87 VAL A O 1
ATOM 658 N N . GLU A 1 88 ? -16.029 -5.724 28.758 1.00 91.38 88 GLU A N 1
ATOM 659 C CA . GLU A 1 88 ? -14.808 -5.625 27.962 1.00 91.38 88 GLU A CA 1
ATOM 660 C C . GLU A 1 88 ? -14.367 -7.030 27.546 1.00 91.38 88 GLU A C 1
ATOM 662 O O . GLU A 1 88 ? -14.107 -7.897 28.383 1.00 91.38 88 GLU A O 1
ATOM 667 N N . LEU A 1 89 ? -14.296 -7.264 26.239 1.00 92.44 89 LEU A N 1
ATOM 668 C CA . LEU A 1 89 ? -13.902 -8.546 25.667 1.00 92.44 89 LEU A CA 1
ATOM 669 C C . LEU A 1 89 ? -12.462 -8.474 25.180 1.00 92.44 89 LEU A C 1
ATOM 671 O O . LEU A 1 89 ? -12.042 -7.478 24.597 1.00 92.44 89 LEU A O 1
ATOM 675 N N . THR A 1 90 ? -11.706 -9.545 25.408 1.00 93.31 90 THR A N 1
ATOM 676 C CA . THR A 1 90 ? -10.295 -9.631 25.026 1.00 93.31 90 THR A CA 1
ATOM 677 C C . THR A 1 90 ? -10.109 -10.659 23.914 1.00 93.31 90 THR A C 1
ATOM 679 O O . THR A 1 90 ? -10.627 -11.771 23.998 1.00 93.31 90 THR A O 1
ATOM 682 N N . PHE A 1 91 ? -9.341 -10.296 22.889 1.00 93.81 91 PHE A N 1
ATOM 683 C CA . PHE A 1 91 ? -9.096 -11.092 21.693 1.00 93.81 91 PHE A CA 1
ATOM 684 C C . PHE A 1 91 ? -7.595 -11.202 21.390 1.00 93.81 91 PHE A C 1
ATOM 686 O O . PHE A 1 91 ? -6.830 -10.272 21.660 1.00 93.81 91 PHE A O 1
ATOM 693 N N . PRO A 1 92 ? -7.152 -12.320 20.788 1.00 91.19 92 PRO A N 1
ATOM 694 C CA . PRO A 1 92 ? -5.760 -12.493 20.377 1.00 91.19 92 PRO A CA 1
ATOM 695 C C . PRO A 1 92 ? -5.411 -11.706 19.104 1.00 91.19 92 PRO A C 1
ATOM 697 O O . PRO A 1 92 ? -4.250 -11.374 18.892 1.00 91.19 92 PRO A O 1
ATOM 700 N N . SER A 1 93 ? -6.392 -11.395 18.250 1.00 92.19 93 SER A N 1
ATOM 701 C CA . SER A 1 93 ? -6.181 -10.697 16.980 1.00 92.19 93 SER A CA 1
ATOM 702 C C . SER A 1 93 ? -7.280 -9.674 16.699 1.00 92.19 93 SER A C 1
ATOM 704 O O . SER A 1 93 ? -8.409 -9.810 17.176 1.00 92.19 93 SER A O 1
ATOM 706 N N . LEU A 1 94 ? -6.947 -8.669 15.881 1.00 90.25 94 LEU A N 1
ATOM 707 C CA . LEU A 1 94 ? -7.901 -7.675 15.385 1.00 90.25 94 LEU A CA 1
ATOM 708 C C . LEU A 1 94 ? -9.053 -8.343 14.620 1.00 90.25 94 LEU A C 1
ATOM 710 O O . LEU A 1 94 ? -10.213 -8.042 14.869 1.00 90.25 94 LEU A O 1
ATOM 714 N N . ASP A 1 95 ? -8.730 -9.292 13.740 1.00 91.12 95 ASP A N 1
ATOM 715 C CA . ASP A 1 95 ? -9.708 -10.044 12.948 1.00 91.12 95 ASP A CA 1
ATOM 716 C C . ASP A 1 95 ? -10.722 -10.798 13.826 1.00 91.12 95 ASP A C 1
ATOM 718 O O . ASP A 1 95 ? -11.924 -10.771 13.568 1.00 91.12 95 ASP A O 1
ATOM 722 N N . ALA A 1 96 ? -10.263 -11.412 14.922 1.00 92.19 96 ALA A N 1
ATOM 723 C CA . ALA A 1 96 ? -11.153 -12.104 15.848 1.00 92.19 96 ALA A CA 1
ATOM 724 C C . ALA A 1 96 ? -12.131 -11.144 16.547 1.00 92.19 96 ALA A C 1
ATOM 726 O O . ALA A 1 96 ? -13.292 -11.509 16.744 1.00 92.19 96 ALA A O 1
ATOM 727 N N . ALA A 1 97 ? -11.679 -9.934 16.894 1.00 91.50 97 ALA A N 1
ATOM 728 C CA . ALA A 1 97 ? -12.532 -8.898 17.473 1.00 91.50 97 ALA A CA 1
ATOM 729 C C . ALA A 1 97 ? -13.558 -8.373 16.454 1.00 91.50 97 ALA A C 1
ATOM 731 O O . ALA A 1 97 ? -14.738 -8.260 16.784 1.00 91.50 97 ALA A O 1
ATOM 732 N N . ILE A 1 98 ? -13.130 -8.123 15.211 1.00 90.94 98 ILE A N 1
ATOM 733 C CA . ILE A 1 98 ? -14.003 -7.669 14.116 1.00 90.94 98 ILE A CA 1
ATOM 734 C C . ILE A 1 98 ? -15.087 -8.706 13.834 1.00 90.94 98 ILE A C 1
ATOM 736 O O . ILE A 1 98 ? -16.270 -8.390 13.919 1.00 90.94 98 ILE A O 1
ATOM 740 N N . ARG A 1 99 ? -14.708 -9.969 13.614 1.00 90.44 99 ARG A N 1
ATOM 741 C CA . ARG A 1 99 ? -15.665 -11.051 13.353 1.00 90.44 99 ARG A CA 1
ATOM 742 C C . ARG A 1 99 ? -16.678 -11.205 14.488 1.00 90.44 99 ARG A C 1
ATOM 744 O O . ARG A 1 99 ? -17.824 -11.584 14.259 1.00 90.44 99 ARG A O 1
ATOM 751 N N . HIS A 1 100 ? -16.273 -10.931 15.729 1.00 89.12 100 HIS A N 1
ATOM 752 C CA . HIS A 1 100 ? -17.193 -10.943 16.861 1.00 89.12 100 HIS A CA 1
ATOM 753 C C . HIS A 1 100 ? -18.189 -9.774 16.818 1.00 89.12 100 HIS A C 1
ATOM 755 O O . HIS A 1 100 ? -19.379 -10.003 17.034 1.00 89.12 100 HIS A O 1
ATOM 761 N N . ALA A 1 101 ? -17.726 -8.558 16.508 1.00 88.06 101 ALA A N 1
ATOM 762 C CA . ALA A 1 101 ? -18.582 -7.384 16.322 1.00 88.06 101 ALA A CA 1
ATOM 763 C C . ALA A 1 101 ? -19.573 -7.576 15.160 1.00 88.06 101 ALA A C 1
ATOM 765 O O . ALA A 1 101 ? -20.770 -7.343 15.318 1.00 88.06 101 ALA A O 1
ATOM 766 N N . GLU A 1 102 ? -19.100 -8.104 14.029 1.00 87.38 102 GLU A N 1
ATOM 767 C CA . GLU A 1 102 ? -19.935 -8.439 12.872 1.00 87.38 102 GLU A CA 1
ATOM 768 C C . GLU A 1 102 ? -21.016 -9.457 13.236 1.00 87.38 102 GLU A C 1
ATOM 770 O O . GLU A 1 102 ? -22.183 -9.274 12.894 1.00 87.38 102 GLU A O 1
ATOM 775 N N . ARG A 1 103 ? -20.651 -10.497 13.998 1.00 85.44 103 ARG A N 1
ATOM 776 C CA . ARG A 1 103 ? -21.586 -11.530 14.456 1.00 85.44 103 ARG A CA 1
ATOM 777 C C . ARG A 1 103 ? -22.657 -10.977 15.402 1.00 85.44 103 ARG A C 1
ATOM 779 O O . ARG A 1 103 ? -23.801 -11.429 15.351 1.00 85.44 103 ARG A O 1
ATOM 786 N N . LEU A 1 104 ? -22.286 -10.008 16.242 1.00 83.88 104 LEU A N 1
ATOM 787 C CA . LEU A 1 104 ? -23.204 -9.253 17.103 1.00 83.88 104 LEU A CA 1
ATOM 788 C C . LEU A 1 104 ? -24.093 -8.279 16.318 1.00 83.88 104 LEU A C 1
ATOM 790 O O . LEU A 1 104 ? -25.122 -7.860 16.840 1.00 83.88 104 LEU A O 1
ATOM 794 N N . GLY A 1 105 ? -23.714 -7.937 15.085 1.00 83.31 105 GLY A N 1
ATOM 795 C CA . GLY A 1 105 ? -24.428 -6.982 14.245 1.00 83.31 105 GLY A CA 1
ATOM 796 C C . GLY A 1 105 ? -24.329 -5.537 14.720 1.00 83.31 105 GLY A C 1
ATOM 797 O O . GLY A 1 105 ? -25.270 -4.773 14.534 1.00 83.31 105 GLY A O 1
ATOM 798 N N . ILE A 1 106 ? -23.225 -5.180 15.377 1.00 84.88 106 ILE A N 1
ATOM 799 C CA . ILE A 1 106 ? -22.980 -3.827 15.887 1.00 84.88 106 ILE A CA 1
ATOM 800 C C . ILE A 1 106 ? -21.965 -3.109 14.996 1.00 84.88 106 ILE A C 1
ATOM 802 O O . ILE A 1 106 ? -21.037 -3.735 14.478 1.00 84.88 106 ILE A O 1
ATOM 806 N N . ALA A 1 107 ? -22.142 -1.800 14.811 1.00 87.00 107 ALA A N 1
ATOM 807 C CA . ALA A 1 107 ? -21.152 -0.972 14.126 1.00 87.00 107 ALA A CA 1
ATOM 808 C C . ALA A 1 107 ? -19.858 -0.956 14.945 1.00 87.00 107 ALA A C 1
ATOM 810 O O . ALA A 1 107 ? -19.917 -1.001 16.177 1.00 87.00 107 ALA A O 1
ATOM 811 N N . TYR A 1 108 ? -18.693 -0.881 14.301 1.00 88.50 108 TYR A N 1
ATOM 812 C CA . TYR A 1 108 ? -17.430 -0.871 15.031 1.00 88.50 108 TYR A CA 1
ATOM 813 C C . TYR A 1 108 ? -16.412 0.144 14.510 1.00 88.50 108 TYR A C 1
ATOM 815 O O . TYR A 1 108 ? -16.371 0.535 13.343 1.00 88.50 108 TYR A O 1
ATOM 823 N N . GLU A 1 109 ? -15.561 0.564 15.434 1.00 90.69 109 GLU A N 1
ATOM 824 C CA . GLU A 1 109 ? -14.493 1.523 15.226 1.00 90.69 109 GLU A CA 1
ATOM 825 C C . GLU A 1 109 ? -13.168 0.887 15.637 1.00 90.69 109 GLU A C 1
ATOM 827 O O . GLU A 1 109 ? -12.997 0.454 16.780 1.00 90.69 109 GLU A O 1
ATOM 832 N N . VAL A 1 110 ? -12.216 0.817 14.705 1.00 90.62 110 VAL A N 1
ATOM 833 C CA . VAL A 1 110 ? -10.892 0.246 14.977 1.00 90.62 110 VAL A CA 1
ATOM 834 C C . VAL A 1 110 ? -9.891 1.361 15.257 1.00 90.62 110 VAL A C 1
ATOM 836 O O . VAL A 1 110 ? -9.612 2.187 14.389 1.00 90.62 110 VAL A O 1
ATOM 839 N N . HIS A 1 111 ? -9.282 1.324 16.441 1.00 89.62 111 HIS A N 1
ATOM 840 C CA . HIS A 1 111 ? -8.151 2.166 16.814 1.00 89.62 111 HIS A CA 1
ATOM 841 C C . HIS A 1 111 ? -6.867 1.352 16.746 1.00 89.62 111 HIS A C 1
ATOM 843 O O . HIS A 1 111 ? -6.550 0.560 17.640 1.00 89.62 111 HIS A O 1
ATOM 849 N N . LEU A 1 112 ? -6.105 1.577 15.680 1.00 85.44 112 LEU A N 1
ATOM 850 C CA . LEU A 1 112 ? -4.774 1.001 15.567 1.00 85.44 112 LEU A CA 1
ATOM 851 C C . LEU A 1 112 ? -3.792 1.714 16.508 1.00 85.44 112 LEU A C 1
ATOM 853 O O . LEU A 1 112 ? -3.856 2.941 16.653 1.00 85.44 112 LEU A O 1
ATOM 857 N N . PRO A 1 113 ? -2.841 0.982 17.113 1.00 84.19 113 PRO A N 1
ATOM 858 C CA . PRO A 1 113 ? -1.744 1.615 17.828 1.00 84.19 113 PRO A CA 1
ATOM 859 C C . PRO A 1 113 ? -0.888 2.446 16.847 1.00 84.19 113 PRO A C 1
ATOM 861 O O . PRO A 1 113 ? -0.777 2.081 15.670 1.00 84.19 113 PRO A O 1
ATOM 864 N N . PRO A 1 114 ? -0.242 3.538 17.304 1.00 76.62 114 PRO A N 1
ATOM 865 C CA . PRO A 1 114 ? 0.464 4.474 16.422 1.00 76.62 114 PRO A CA 1
ATOM 866 C C . PRO A 1 114 ? 1.470 3.813 15.467 1.00 76.62 114 PRO A C 1
ATOM 868 O O . PRO A 1 114 ? 1.470 4.114 14.275 1.00 76.62 114 PRO A O 1
ATOM 871 N N . GLY A 1 115 ? 2.263 2.851 15.959 1.00 81.06 115 GLY A N 1
ATOM 872 C CA . GLY A 1 115 ? 3.270 2.154 15.151 1.00 81.06 115 GLY A CA 1
ATOM 873 C C . GLY A 1 115 ? 2.686 1.286 14.030 1.00 81.06 115 GLY A C 1
ATOM 874 O O . GLY A 1 115 ? 3.200 1.302 12.914 1.00 81.06 115 GLY A O 1
ATOM 875 N N . GLU A 1 116 ? 1.585 0.572 14.282 1.00 80.12 116 GLU A N 1
ATOM 876 C CA . GLU A 1 116 ? 0.934 -0.259 13.255 1.00 80.12 116 GLU A CA 1
ATOM 877 C C . GLU A 1 116 ? 0.221 0.605 12.206 1.00 80.12 116 GLU A C 1
ATOM 879 O O . GLU A 1 116 ? 0.248 0.295 11.014 1.00 80.12 116 GLU A O 1
ATOM 884 N N . ALA A 1 117 ? -0.375 1.725 12.628 1.00 77.75 117 ALA A N 1
ATOM 885 C CA . ALA A 1 117 ? -1.001 2.676 11.715 1.00 77.75 117 ALA A CA 1
ATOM 886 C C . ALA A 1 117 ? 0.032 3.332 10.782 1.00 77.75 117 ALA A C 1
ATOM 888 O O . ALA A 1 117 ? -0.217 3.483 9.586 1.00 77.75 117 ALA A O 1
ATOM 889 N N . GLU A 1 118 ? 1.202 3.702 11.309 1.00 81.12 118 GLU A N 1
ATOM 890 C CA . GLU A 1 118 ? 2.314 4.205 10.500 1.00 81.12 118 GLU A CA 1
ATOM 891 C C . GLU A 1 118 ? 2.855 3.157 9.532 1.00 81.12 118 GLU A C 1
ATOM 893 O O . GLU A 1 118 ? 3.053 3.480 8.363 1.00 81.12 118 GLU A O 1
ATOM 898 N N . ALA A 1 119 ? 3.057 1.916 9.985 1.00 83.06 119 ALA A N 1
ATOM 899 C CA . ALA A 1 119 ? 3.531 0.828 9.133 1.00 83.06 119 ALA A CA 1
ATOM 900 C C . ALA A 1 119 ? 2.587 0.596 7.943 1.00 83.06 119 ALA A C 1
ATOM 902 O O . ALA A 1 119 ? 3.038 0.617 6.799 1.00 83.06 119 ALA A O 1
ATOM 903 N N . ARG A 1 120 ? 1.272 0.508 8.193 1.00 84.19 120 ARG A N 1
ATOM 904 C CA . ARG A 1 120 ? 0.260 0.379 7.129 1.00 84.19 120 ARG A CA 1
ATOM 905 C C . ARG A 1 120 ? 0.255 1.572 6.176 1.00 84.19 120 ARG A C 1
ATOM 907 O O . ARG A 1 120 ? 0.164 1.386 4.969 1.00 84.19 120 ARG A O 1
ATOM 914 N N . ARG A 1 121 ? 0.371 2.805 6.686 1.00 84.12 121 ARG A N 1
ATOM 915 C CA . ARG A 1 121 ? 0.456 3.999 5.825 1.00 84.12 121 ARG A CA 1
ATOM 916 C C . ARG A 1 121 ? 1.717 3.997 4.966 1.00 84.12 121 ARG A C 1
ATOM 918 O O . ARG A 1 121 ? 1.638 4.373 3.802 1.00 84.12 121 ARG A O 1
ATOM 925 N N . ARG A 1 122 ? 2.863 3.587 5.520 1.00 85.56 122 ARG A N 1
ATOM 926 C CA . ARG A 1 122 ? 4.127 3.463 4.778 1.00 85.56 122 ARG A CA 1
ATOM 927 C C . ARG A 1 122 ? 4.026 2.398 3.696 1.00 85.56 122 ARG A C 1
ATOM 929 O O . ARG A 1 122 ? 4.456 2.654 2.581 1.00 85.56 122 ARG A O 1
ATOM 936 N N . GLU A 1 123 ? 3.417 1.258 4.000 1.00 86.25 123 GLU A N 1
ATOM 937 C CA . GLU A 1 123 ? 3.166 0.192 3.029 1.00 86.25 123 GLU A CA 1
ATOM 938 C C . GLU A 1 123 ? 2.249 0.669 1.895 1.00 86.25 123 GLU A C 1
ATOM 940 O O . GLU A 1 123 ? 2.631 0.587 0.732 1.00 86.25 123 GLU A O 1
ATOM 945 N N . GLN A 1 124 ? 1.108 1.284 2.220 1.00 87.62 124 GLN A N 1
ATOM 946 C CA . GLN A 1 124 ? 0.199 1.861 1.222 1.00 87.62 124 GLN A CA 1
ATOM 947 C C . GLN A 1 124 ? 0.870 2.962 0.391 1.00 87.62 124 GLN A C 1
ATOM 949 O O . GLN A 1 124 ? 0.650 3.064 -0.815 1.00 87.62 124 GLN A O 1
ATOM 954 N N . ALA A 1 125 ? 1.684 3.814 1.019 1.00 87.00 125 ALA A N 1
ATOM 955 C CA . ALA A 1 125 ? 2.439 4.843 0.314 1.00 87.00 125 ALA A CA 1
ATOM 956 C C . ALA A 1 125 ? 3.484 4.222 -0.621 1.00 87.00 125 ALA A C 1
ATOM 958 O O . ALA A 1 125 ? 3.582 4.647 -1.769 1.00 87.00 125 ALA A O 1
ATOM 959 N N . ALA A 1 126 ? 4.207 3.197 -0.167 1.00 85.25 126 ALA A N 1
ATOM 960 C CA . ALA A 1 126 ? 5.172 2.463 -0.976 1.00 85.25 126 ALA A CA 1
ATOM 961 C C . ALA A 1 126 ? 4.492 1.744 -2.150 1.00 85.25 126 ALA A C 1
ATOM 963 O O . ALA A 1 126 ? 4.996 1.792 -3.266 1.00 85.25 126 ALA A O 1
ATOM 964 N N . GLU A 1 127 ? 3.324 1.136 -1.945 1.00 87.06 127 GLU A N 1
ATOM 965 C CA . GLU A 1 127 ? 2.527 0.508 -3.004 1.00 87.06 127 GLU A CA 1
ATOM 966 C C . GLU A 1 127 ? 2.067 1.538 -4.044 1.00 87.06 127 GLU A C 1
ATOM 968 O O . GLU A 1 127 ? 2.278 1.357 -5.244 1.00 87.06 127 GLU A O 1
ATOM 973 N N . ARG A 1 128 ? 1.530 2.682 -3.601 1.00 88.69 128 ARG A N 1
ATOM 974 C CA . ARG A 1 128 ? 1.172 3.795 -4.496 1.00 88.69 128 ARG A CA 1
ATOM 975 C C . ARG A 1 128 ? 2.380 4.312 -5.273 1.00 88.69 128 ARG A C 1
ATOM 977 O O . ARG A 1 128 ? 2.268 4.558 -6.472 1.00 88.69 128 ARG A O 1
ATOM 984 N N . GLN A 1 129 ? 3.527 4.457 -4.611 1.00 84.75 129 GLN A N 1
ATOM 985 C CA . GLN A 1 129 ? 4.783 4.857 -5.247 1.00 84.75 129 GLN A CA 1
ATOM 986 C C . GLN A 1 129 ? 5.245 3.820 -6.277 1.00 84.75 129 GLN A C 1
ATOM 988 O O . GLN A 1 129 ? 5.607 4.209 -7.384 1.00 84.75 129 GLN A O 1
ATOM 993 N N . ARG A 1 130 ? 5.161 2.518 -5.969 1.00 84.56 130 ARG A N 1
ATOM 994 C CA . ARG A 1 130 ? 5.467 1.420 -6.903 1.00 84.56 130 ARG A CA 1
ATOM 995 C C . ARG A 1 130 ? 4.554 1.455 -8.125 1.00 84.56 130 ARG A C 1
ATOM 997 O O . ARG A 1 130 ? 5.049 1.392 -9.246 1.00 84.56 130 ARG A O 1
ATOM 1004 N N . HIS A 1 131 ? 3.246 1.629 -7.935 1.00 87.50 131 HIS A N 1
ATOM 1005 C CA . HIS A 1 131 ? 2.300 1.755 -9.047 1.00 87.50 131 HIS A CA 1
ATOM 1006 C C . HIS A 1 131 ? 2.569 2.994 -9.906 1.00 87.50 131 HIS A C 1
ATOM 1008 O O . HIS A 1 131 ? 2.576 2.897 -11.133 1.00 87.50 131 HIS A O 1
ATOM 1014 N N . ALA A 1 132 ? 2.827 4.149 -9.286 1.00 87.88 132 ALA A N 1
ATOM 1015 C CA . ALA A 1 132 ? 3.158 5.377 -10.005 1.00 87.88 132 ALA A CA 1
ATOM 1016 C C . ALA A 1 132 ? 4.483 5.251 -10.775 1.00 87.88 132 ALA A C 1
ATOM 1018 O O . ALA A 1 132 ? 4.568 5.673 -11.929 1.00 87.88 132 ALA A O 1
ATOM 1019 N N . HIS A 1 133 ? 5.494 4.629 -10.163 1.00 87.88 133 HIS A N 1
ATOM 1020 C CA . HIS A 1 133 ? 6.774 4.330 -10.794 1.00 87.88 133 HIS A CA 1
ATOM 1021 C C . HIS A 1 133 ? 6.591 3.398 -11.997 1.00 87.88 133 HIS A C 1
ATOM 1023 O O . HIS A 1 133 ? 7.021 3.741 -13.095 1.00 87.88 133 HIS A O 1
ATOM 1029 N N . ALA A 1 134 ? 5.865 2.289 -11.836 1.00 87.44 134 ALA A N 1
ATOM 1030 C CA . ALA A 1 134 ? 5.571 1.360 -12.924 1.00 87.44 134 ALA A CA 1
ATOM 1031 C C . ALA A 1 134 ? 4.789 2.031 -14.067 1.00 87.44 134 ALA A C 1
ATOM 1033 O O . ALA A 1 134 ? 5.074 1.789 -15.237 1.00 87.44 134 ALA A O 1
ATOM 1034 N N . ALA A 1 135 ? 3.830 2.909 -13.758 1.00 89.31 135 ALA A N 1
ATOM 1035 C CA . ALA A 1 135 ? 3.098 3.667 -14.772 1.00 89.31 135 ALA A CA 1
ATOM 1036 C C . ALA A 1 135 ? 4.006 4.645 -15.538 1.00 89.31 135 ALA A C 1
ATOM 1038 O O . ALA A 1 135 ? 3.890 4.767 -16.760 1.00 89.31 135 ALA A O 1
ATOM 1039 N N . ARG A 1 136 ? 4.924 5.322 -14.836 1.00 90.56 136 ARG A N 1
ATOM 1040 C CA . ARG A 1 136 ? 5.913 6.222 -15.446 1.00 90.56 136 ARG A CA 1
ATOM 1041 C C . ARG A 1 136 ? 6.888 5.449 -16.335 1.00 90.56 136 ARG A C 1
ATOM 1043 O O . ARG A 1 136 ? 7.093 5.849 -17.477 1.00 90.56 136 ARG A O 1
ATOM 1050 N N . LEU A 1 137 ? 7.408 4.326 -15.841 1.00 89.56 137 LEU A N 1
ATOM 1051 C CA . LEU A 1 137 ? 8.303 3.436 -16.577 1.00 89.56 137 LEU A CA 1
ATOM 1052 C C . LEU A 1 137 ? 7.630 2.876 -17.835 1.00 89.56 137 LEU A C 1
ATOM 1054 O O . LEU A 1 137 ? 8.236 2.892 -18.900 1.00 89.56 137 LEU A O 1
ATOM 1058 N N . ARG A 1 138 ? 6.356 2.465 -17.752 1.00 90.69 138 ARG A N 1
ATOM 1059 C CA . ARG A 1 138 ? 5.576 2.009 -18.917 1.00 90.69 138 ARG A CA 1
ATOM 1060 C C . ARG A 1 138 ? 5.481 3.085 -19.995 1.00 90.69 138 ARG A C 1
ATOM 1062 O O . ARG A 1 138 ? 5.825 2.822 -21.143 1.00 90.69 138 ARG A O 1
ATOM 1069 N N . ARG A 1 139 ? 5.076 4.305 -19.624 1.00 93.62 139 ARG A N 1
ATOM 1070 C CA . ARG A 1 139 ? 4.987 5.428 -20.576 1.00 93.62 139 ARG A CA 1
ATOM 1071 C C . ARG A 1 139 ? 6.335 5.726 -21.227 1.00 93.62 139 ARG A C 1
ATOM 1073 O O . ARG A 1 139 ? 6.397 5.886 -22.441 1.00 93.62 139 ARG A O 1
ATOM 1080 N N . PHE A 1 140 ? 7.396 5.756 -20.423 1.00 94.31 140 PHE A N 1
ATOM 1081 C CA . PHE A 1 140 ? 8.754 5.947 -20.919 1.00 94.31 140 PHE A CA 1
ATOM 1082 C C . PHE A 1 140 ? 9.176 4.830 -21.881 1.00 94.31 140 PHE A C 1
ATOM 1084 O O . PHE A 1 140 ? 9.719 5.116 -22.947 1.00 94.31 140 PHE A O 1
ATOM 1091 N N . SER A 1 141 ? 8.895 3.568 -21.545 1.00 93.06 141 SER A N 1
ATOM 1092 C CA . SER A 1 141 ? 9.239 2.422 -22.390 1.00 93.06 141 SER A CA 1
ATOM 1093 C C . SER A 1 141 ? 8.551 2.462 -23.748 1.00 93.06 141 SER A C 1
ATOM 1095 O O . SER A 1 141 ? 9.233 2.341 -24.761 1.00 93.06 141 SER A O 1
ATOM 1097 N N . ASP A 1 142 ? 7.245 2.739 -23.794 1.00 93.75 142 ASP A N 1
ATOM 1098 C CA . ASP A 1 142 ? 6.499 2.815 -25.052 1.00 93.75 142 ASP A CA 1
ATOM 1099 C C . ASP A 1 142 ? 7.051 3.937 -25.952 1.00 93.75 142 ASP A C 1
ATOM 1101 O O . ASP A 1 142 ? 7.339 3.710 -27.128 1.00 93.75 142 ASP A O 1
ATOM 1105 N N . GLN A 1 143 ? 7.294 5.123 -25.380 1.00 93.75 143 GLN A N 1
ATOM 1106 C CA . GLN A 1 143 ? 7.866 6.264 -26.103 1.00 93.75 143 GLN A CA 1
ATOM 1107 C C . GLN A 1 143 ? 9.291 5.983 -26.610 1.00 93.75 143 GLN A C 1
ATOM 1109 O O . GLN A 1 143 ? 9.647 6.366 -27.727 1.00 93.75 143 GLN A O 1
ATOM 1114 N N . THR A 1 144 ? 10.115 5.318 -25.798 1.00 92.25 144 THR A N 1
ATOM 1115 C CA . THR A 1 144 ? 11.505 4.995 -26.148 1.00 92.25 144 THR A CA 1
ATOM 1116 C C . THR A 1 144 ? 11.548 3.977 -27.281 1.00 92.25 144 THR A C 1
ATOM 1118 O O . THR A 1 144 ? 12.262 4.181 -28.262 1.00 92.25 144 THR A O 1
ATOM 1121 N N . LEU A 1 145 ? 10.746 2.914 -27.192 1.00 94.00 145 LEU A N 1
ATOM 1122 C CA . LEU A 1 145 ? 10.659 1.894 -28.234 1.00 94.00 145 LEU A CA 1
ATOM 1123 C C . LEU A 1 145 ? 10.168 2.487 -29.557 1.00 94.00 145 LEU A C 1
ATOM 1125 O O . LEU A 1 145 ? 10.729 2.163 -30.601 1.00 94.00 145 LEU A O 1
ATOM 1129 N N . ASP A 1 146 ? 9.203 3.406 -29.531 1.00 94.19 146 ASP A N 1
ATOM 1130 C CA . ASP A 1 146 ? 8.744 4.104 -30.737 1.00 94.19 146 ASP A CA 1
ATOM 1131 C C . ASP A 1 146 ? 9.841 4.930 -31.391 1.00 94.19 146 ASP A C 1
ATOM 1133 O O . ASP A 1 146 ? 10.085 4.799 -32.592 1.00 94.19 146 ASP A O 1
ATOM 1137 N N . ARG A 1 147 ? 10.555 5.732 -30.595 1.00 93.19 147 ARG A N 1
ATOM 1138 C CA . ARG A 1 147 ? 11.669 6.549 -31.089 1.00 93.19 147 ARG A CA 1
ATOM 1139 C C . ARG A 1 147 ? 12.791 5.688 -31.674 1.00 93.19 147 ARG A C 1
ATOM 1141 O O . ARG A 1 147 ? 13.450 6.093 -32.630 1.00 93.19 147 ARG A O 1
ATOM 1148 N N . LEU A 1 148 ? 13.008 4.496 -31.120 1.00 92.06 148 LEU A N 1
ATOM 1149 C CA . LEU A 1 148 ? 14.016 3.554 -31.602 1.00 92.06 148 LEU A CA 1
ATOM 1150 C C . LEU A 1 148 ? 13.561 2.722 -32.811 1.00 92.06 148 LEU A C 1
ATOM 1152 O O . LEU A 1 148 ? 14.409 2.036 -33.383 1.00 92.06 148 LEU A O 1
ATOM 1156 N N . GLY A 1 149 ? 12.285 2.793 -33.211 1.00 92.50 149 GLY A N 1
ATOM 1157 C CA . GLY A 1 149 ? 11.706 1.958 -34.270 1.00 92.50 149 GLY A CA 1
ATOM 1158 C C . GLY A 1 149 ? 11.413 0.516 -33.832 1.00 92.50 149 GLY A C 1
ATOM 1159 O O . GLY A 1 149 ? 11.270 -0.366 -34.670 1.00 92.50 149 GLY A O 1
ATOM 1160 N N . LEU A 1 150 ? 11.334 0.265 -32.522 1.00 91.69 150 LEU A N 1
ATOM 1161 C CA . LEU A 1 150 ? 11.117 -1.041 -31.888 1.00 91.69 150 LEU A CA 1
ATOM 1162 C C . LEU A 1 150 ? 9.684 -1.209 -31.347 1.00 91.69 150 LEU A C 1
ATOM 1164 O O . LEU A 1 150 ? 9.436 -2.073 -30.505 1.00 91.69 150 LEU A O 1
ATOM 1168 N N . GLY A 1 151 ? 8.722 -0.413 -31.825 1.00 91.19 151 GLY A N 1
ATOM 1169 C CA . GLY A 1 151 ? 7.335 -0.410 -31.331 1.00 91.19 151 GLY A CA 1
ATOM 1170 C C . GLY A 1 151 ? 6.623 -1.773 -31.396 1.00 91.19 151 GLY A C 1
ATOM 1171 O O . GLY A 1 151 ? 5.755 -2.061 -30.578 1.00 91.19 151 GLY A O 1
ATOM 1172 N N . GLN A 1 152 ? 7.044 -2.664 -32.295 1.00 91.50 152 GLN A N 1
ATOM 1173 C CA . GLN A 1 152 ? 6.552 -4.049 -32.384 1.00 91.50 152 GLN A CA 1
ATOM 1174 C C . GLN A 1 152 ? 6.875 -4.921 -31.155 1.00 91.50 152 GLN A C 1
ATOM 1176 O O . GLN A 1 152 ? 6.297 -5.990 -30.990 1.00 91.50 152 GLN A O 1
ATOM 1181 N N . HIS A 1 153 ? 7.801 -4.483 -30.297 1.00 92.31 153 HIS A N 1
ATOM 1182 C CA . HIS A 1 153 ? 8.218 -5.209 -29.098 1.00 92.31 153 HIS A CA 1
ATOM 1183 C C . HIS A 1 153 ? 7.574 -4.675 -27.807 1.00 92.31 153 H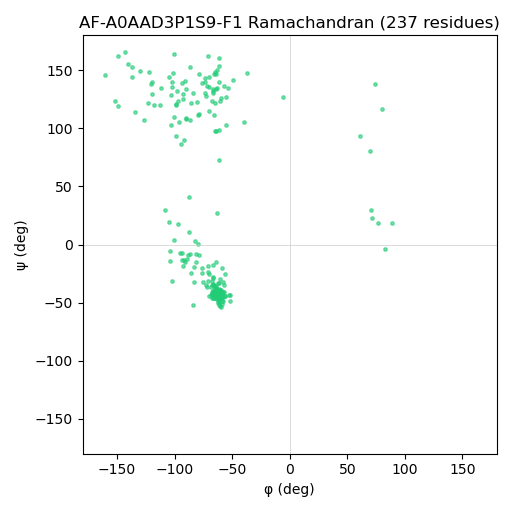IS A C 1
ATOM 1185 O O . HIS A 1 153 ? 7.889 -5.187 -26.737 1.00 92.31 153 HIS A O 1
ATOM 1191 N N . ARG A 1 154 ? 6.661 -3.690 -27.872 1.00 93.19 154 ARG A N 1
ATOM 1192 C CA . ARG A 1 154 ? 6.051 -3.058 -26.681 1.00 93.19 154 ARG A CA 1
ATOM 1193 C C . ARG A 1 154 ? 5.458 -4.061 -25.694 1.00 93.19 154 ARG A C 1
ATOM 1195 O O . ARG A 1 154 ? 5.759 -3.989 -24.507 1.00 93.19 154 ARG A O 1
ATOM 1202 N N . ASP A 1 155 ? 4.659 -5.011 -26.175 1.00 92.69 155 ASP A N 1
ATOM 1203 C CA . ASP A 1 155 ? 4.015 -5.992 -25.295 1.00 92.69 155 ASP A CA 1
ATOM 1204 C C . ASP A 1 155 ? 5.048 -6.916 -24.636 1.00 92.69 155 ASP A C 1
ATOM 1206 O O . ASP A 1 155 ? 5.004 -7.124 -23.428 1.00 92.69 155 ASP A O 1
ATOM 1210 N N . ALA A 1 156 ? 6.075 -7.338 -25.380 1.00 92.06 156 ALA A N 1
ATOM 1211 C CA . ALA A 1 156 ? 7.162 -8.147 -24.831 1.00 92.06 156 ALA A CA 1
ATOM 1212 C C . ALA A 1 156 ? 7.970 -7.404 -23.749 1.00 92.06 156 ALA A C 1
ATOM 1214 O O . ALA A 1 156 ? 8.353 -8.003 -22.748 1.00 92.06 156 ALA A O 1
ATOM 1215 N N . TYR A 1 157 ? 8.211 -6.097 -23.913 1.00 91.38 157 TYR A N 1
ATOM 1216 C CA . TYR A 1 157 ? 8.869 -5.281 -22.883 1.00 91.38 157 TYR A CA 1
ATOM 1217 C C . TYR A 1 157 ? 7.955 -5.012 -21.686 1.00 91.38 157 TYR A C 1
ATOM 1219 O O . TYR A 1 157 ? 8.428 -4.984 -20.551 1.00 91.38 157 TYR A O 1
ATOM 1227 N N . ARG A 1 158 ? 6.648 -4.846 -21.905 1.00 92.06 158 ARG A N 1
ATOM 1228 C CA . ARG A 1 158 ? 5.667 -4.696 -20.826 1.00 92.06 158 ARG A CA 1
ATOM 1229 C C . ARG A 1 158 ? 5.604 -5.947 -19.957 1.00 92.06 158 ARG A C 1
ATOM 1231 O O . ARG A 1 158 ? 5.600 -5.815 -18.733 1.00 92.06 158 ARG A O 1
ATOM 1238 N N . ASP A 1 159 ? 5.581 -7.118 -20.582 1.00 90.94 159 ASP A N 1
ATOM 1239 C CA . ASP A 1 159 ? 5.566 -8.403 -19.889 1.00 90.94 159 ASP A CA 1
ATOM 1240 C C . ASP A 1 159 ? 6.887 -8.625 -19.145 1.00 90.94 159 ASP A C 1
ATOM 1242 O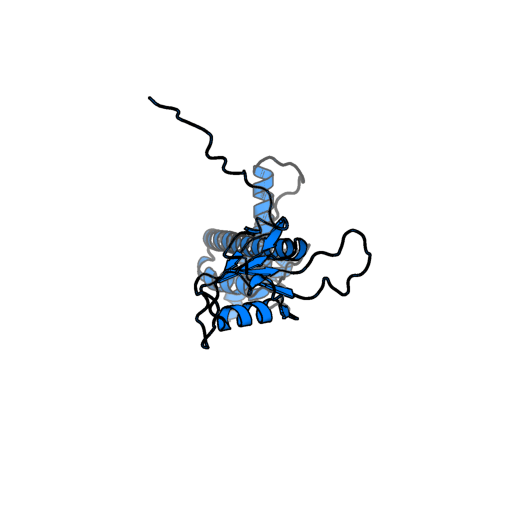 O . ASP A 1 159 ? 6.873 -8.896 -17.945 1.00 90.94 159 ASP A O 1
ATOM 1246 N N . ALA A 1 160 ? 8.020 -8.365 -19.807 1.00 91.69 1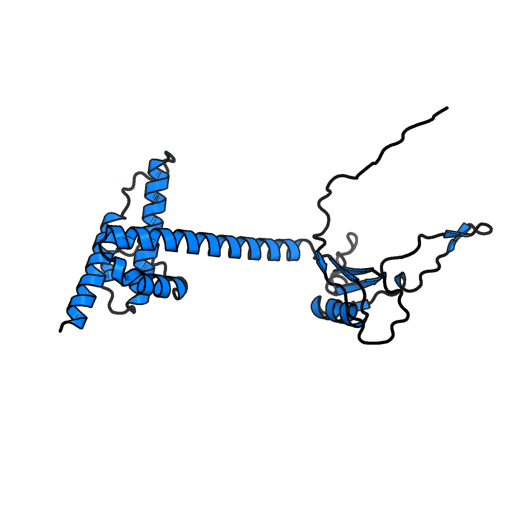60 ALA A N 1
ATOM 1247 C CA . ALA A 1 160 ? 9.350 -8.428 -19.205 1.00 91.69 160 ALA A CA 1
ATOM 1248 C C . ALA A 1 160 ? 9.505 -7.520 -17.970 1.00 91.69 160 ALA A C 1
ATOM 1250 O O . ALA A 1 160 ? 10.058 -7.937 -16.952 1.00 91.69 160 ALA A O 1
ATOM 1251 N N . LEU A 1 161 ? 9.009 -6.280 -18.039 1.00 89.69 161 LEU A N 1
ATOM 1252 C CA . LEU A 1 161 ? 9.029 -5.328 -16.924 1.00 89.69 161 LEU A CA 1
ATOM 1253 C C . LEU A 1 161 ? 8.064 -5.716 -15.797 1.00 89.69 161 LEU A C 1
ATOM 1255 O O . LEU A 1 161 ? 8.335 -5.414 -14.637 1.00 89.69 161 LEU A O 1
ATOM 1259 N N . ALA A 1 162 ? 6.941 -6.364 -16.114 1.00 86.25 162 ALA A N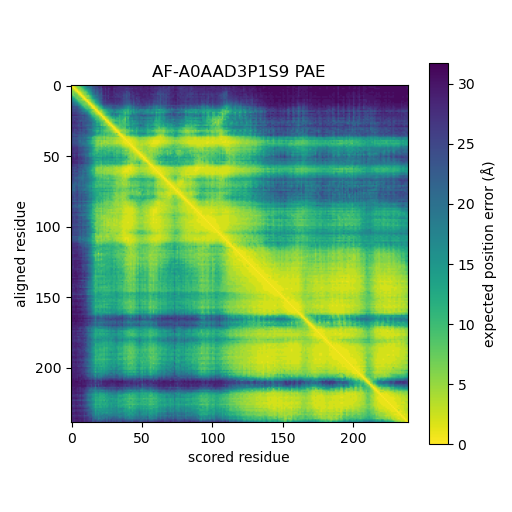 1
ATOM 1260 C CA . ALA A 1 162 ? 5.987 -6.841 -15.116 1.00 86.25 162 ALA A CA 1
ATOM 1261 C C . ALA A 1 162 ? 6.488 -8.093 -14.378 1.00 86.25 162 ALA A C 1
ATOM 1263 O O . ALA A 1 162 ? 6.173 -8.264 -13.201 1.00 86.25 162 ALA A O 1
ATOM 1264 N N . SER A 1 163 ?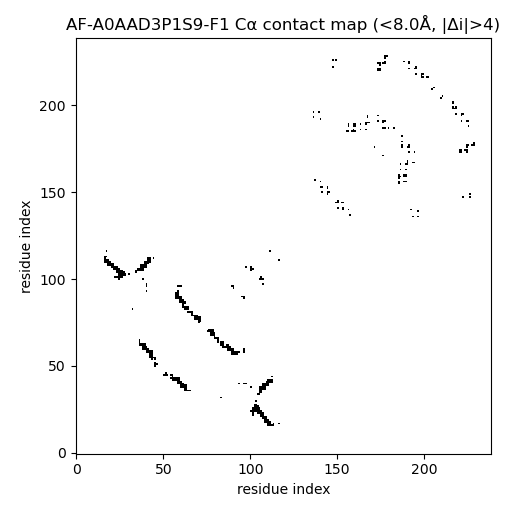 7.267 -8.948 -15.049 1.00 79.25 163 SER A N 1
ATOM 1265 C CA . SER A 1 163 ? 7.835 -10.170 -14.469 1.00 79.25 163 SER A CA 1
ATOM 1266 C C . SER A 1 163 ? 9.196 -9.974 -13.793 1.00 79.25 163 SER A C 1
ATOM 1268 O O . SER A 1 163 ? 9.700 -10.908 -13.175 1.00 79.25 163 SER A O 1
ATOM 1270 N N . ALA A 1 164 ? 9.830 -8.806 -13.932 1.00 75.88 164 ALA A N 1
ATOM 1271 C CA . ALA A 1 164 ? 11.170 -8.565 -13.403 1.00 75.88 164 ALA A CA 1
ATOM 1272 C C . ALA A 1 164 ? 11.169 -8.500 -11.864 1.00 75.88 164 ALA A C 1
ATOM 1274 O O . ALA A 1 164 ? 10.619 -7.580 -11.263 1.00 75.88 164 ALA A O 1
ATOM 1275 N N . THR A 1 165 ? 11.831 -9.458 -11.215 1.00 59.12 165 THR A N 1
ATOM 1276 C CA . THR A 1 165 ? 11.895 -9.592 -9.748 1.00 59.12 165 THR A CA 1
ATOM 1277 C C . THR A 1 165 ? 13.034 -8.786 -9.108 1.00 59.12 165 THR A C 1
ATOM 1279 O O . THR A 1 165 ? 13.669 -9.274 -8.187 1.00 59.12 165 THR A O 1
ATOM 1282 N N . ASP A 1 166 ? 13.282 -7.560 -9.570 1.00 59.28 166 ASP A N 1
ATOM 1283 C CA . ASP A 1 166 ? 14.446 -6.726 -9.209 1.00 59.28 166 ASP A CA 1
ATOM 1284 C C . ASP A 1 166 ? 15.773 -7.253 -9.784 1.00 59.28 166 ASP A C 1
ATOM 1286 O O . ASP A 1 166 ? 16.562 -7.940 -9.143 1.00 59.28 166 ASP A O 1
ATOM 1290 N N . SER A 1 167 ? 16.001 -6.953 -11.062 1.00 59.09 167 SER A N 1
ATOM 1291 C CA . SER A 1 167 ? 17.214 -7.327 -11.792 1.00 59.09 167 SER A CA 1
ATOM 1292 C C . SER A 1 167 ? 18.114 -6.123 -12.079 1.00 59.09 167 SER A C 1
ATOM 1294 O O . SER A 1 167 ? 18.812 -6.098 -13.084 1.00 59.09 167 SER A O 1
ATOM 1296 N N . THR A 1 168 ? 18.117 -5.091 -11.237 1.00 61.41 168 THR A N 1
ATOM 1297 C CA . THR A 1 168 ? 18.991 -3.929 -11.457 1.00 61.41 168 THR A CA 1
ATOM 1298 C C . THR A 1 168 ? 20.460 -4.345 -11.318 1.00 61.41 168 THR A C 1
ATOM 1300 O O . THR A 1 168 ? 20.919 -4.694 -10.235 1.00 61.41 168 THR A O 1
ATOM 1303 N N . ARG A 1 169 ? 21.218 -4.335 -12.421 1.00 65.94 169 ARG A N 1
ATOM 1304 C CA . ARG A 1 169 ? 22.654 -4.655 -12.413 1.00 65.94 169 ARG A CA 1
ATOM 1305 C C . ARG A 1 169 ? 23.443 -3.355 -12.305 1.00 65.94 169 ARG A C 1
ATOM 1307 O O . ARG A 1 169 ? 23.788 -2.738 -13.313 1.00 65.94 169 ARG A O 1
ATOM 1314 N N . GLU A 1 170 ? 23.664 -2.902 -11.077 1.00 64.69 170 GLU A N 1
ATOM 1315 C CA . GLU A 1 170 ? 24.427 -1.679 -10.819 1.00 64.69 170 GLU A CA 1
ATOM 1316 C C . GLU A 1 170 ? 25.855 -1.806 -11.374 1.00 64.69 170 GLU A C 1
ATOM 1318 O O . GLU A 1 170 ? 26.571 -2.764 -11.091 1.00 64.69 170 GLU A O 1
ATOM 1323 N N . GLY A 1 171 ? 26.263 -0.843 -12.206 1.00 68.81 171 GLY A N 1
ATOM 1324 C CA . GLY A 1 171 ?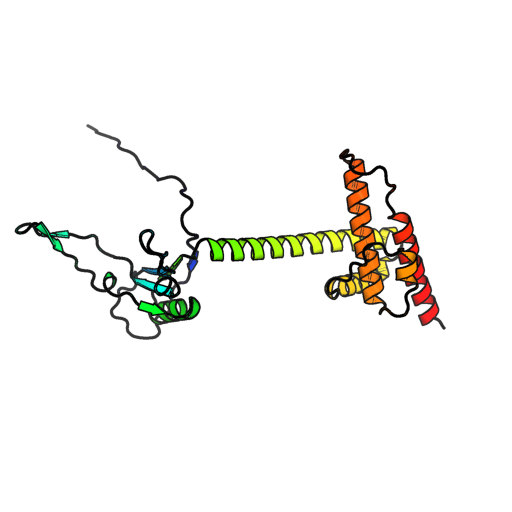 27.622 -0.755 -12.752 1.00 68.81 171 GLY A CA 1
ATOM 1325 C C . GLY A 1 171 ? 27.927 -1.614 -13.987 1.00 68.81 171 GLY A C 1
ATOM 1326 O O . GLY A 1 171 ? 29.018 -1.471 -14.536 1.00 68.81 171 GLY A O 1
ATOM 1327 N N . ALA A 1 172 ? 26.999 -2.452 -14.460 1.00 82.19 172 ALA A N 1
ATOM 1328 C CA . ALA A 1 172 ? 27.203 -3.241 -15.679 1.00 82.19 172 ALA A CA 1
ATOM 1329 C C . ALA A 1 172 ? 27.202 -2.361 -16.941 1.00 82.19 172 ALA A C 1
ATOM 1331 O O . ALA A 1 172 ? 26.433 -1.399 -17.039 1.00 82.19 172 ALA A O 1
ATOM 1332 N N . ALA A 1 173 ? 28.034 -2.703 -17.928 1.00 89.56 173 ALA A N 1
ATOM 1333 C CA . ALA A 1 173 ? 28.020 -2.008 -19.211 1.00 89.56 173 ALA A CA 1
ATOM 1334 C C . ALA A 1 173 ? 26.744 -2.379 -19.999 1.00 89.56 173 ALA A C 1
ATOM 1336 O O . ALA A 1 173 ? 26.412 -3.566 -20.087 1.00 89.56 173 ALA A O 1
ATOM 1337 N N . PRO A 1 174 ? 26.041 -1.419 -20.633 1.00 91.06 174 PRO A N 1
ATOM 1338 C CA . PRO A 1 174 ? 24.794 -1.718 -21.342 1.00 91.06 174 PRO A CA 1
ATOM 1339 C C . PRO A 1 174 ? 24.972 -2.788 -22.433 1.00 91.06 174 PRO A C 1
ATOM 1341 O O . PRO A 1 174 ? 24.174 -3.714 -22.561 1.00 91.06 174 PRO A O 1
ATOM 1344 N N . MET A 1 175 ? 26.072 -2.717 -23.186 1.00 91.69 175 MET A N 1
ATOM 1345 C CA . MET A 1 175 ? 26.386 -3.694 -24.235 1.00 91.69 175 MET A CA 1
ATOM 1346 C C . MET A 1 175 ? 26.696 -5.095 -23.692 1.00 91.69 175 MET A C 1
ATOM 1348 O O . MET A 1 175 ? 26.381 -6.087 -24.345 1.00 91.69 175 MET A O 1
ATOM 1352 N N . GLU A 1 176 ? 27.276 -5.197 -22.497 1.00 90.69 176 GLU A N 1
ATOM 1353 C CA . GLU A 1 176 ? 27.555 -6.484 -21.853 1.00 90.69 176 GLU A CA 1
ATOM 1354 C C . GLU A 1 176 ? 26.249 -7.208 -21.519 1.00 90.69 176 GLU A C 1
ATOM 1356 O O . GLU A 1 176 ? 26.076 -8.371 -21.880 1.00 90.69 176 GLU A O 1
ATOM 1361 N N . VAL A 1 177 ? 25.281 -6.487 -20.943 1.00 90.50 177 VAL A N 1
ATOM 1362 C CA . VAL A 1 177 ? 23.941 -7.024 -20.665 1.00 90.50 177 VAL A CA 1
ATOM 1363 C C . VAL A 1 177 ? 23.251 -7.474 -21.953 1.00 90.50 177 VAL A C 1
ATOM 1365 O O . VAL A 1 177 ? 22.609 -8.521 -21.962 1.00 90.50 177 VAL A O 1
ATOM 1368 N N . ALA A 1 178 ? 23.396 -6.733 -23.057 1.00 92.31 178 ALA A N 1
ATOM 1369 C CA . ALA A 1 178 ? 22.821 -7.135 -24.341 1.00 92.31 178 ALA A CA 1
ATOM 1370 C C . ALA A 1 178 ? 23.427 -8.442 -24.882 1.00 92.31 178 ALA A C 1
ATOM 1372 O O . ALA A 1 178 ? 22.706 -9.248 -25.473 1.00 92.31 178 ALA A O 1
ATOM 1373 N N . HIS A 1 179 ? 24.720 -8.690 -24.666 1.00 91.31 179 HIS A N 1
ATOM 1374 C CA . HIS A 1 179 ? 25.408 -9.893 -25.147 1.00 91.31 179 HIS A CA 1
ATOM 1375 C C . HIS A 1 179 ? 25.367 -11.082 -24.182 1.00 91.31 179 HIS A C 1
ATOM 1377 O O . HIS A 1 179 ? 25.670 -12.200 -24.602 1.00 91.31 179 HIS A O 1
ATOM 1383 N N . ASP A 1 180 ? 24.960 -10.873 -22.931 1.00 89.94 180 ASP A N 1
ATOM 1384 C CA . ASP A 1 180 ? 24.887 -11.916 -21.912 1.00 89.94 180 ASP A CA 1
ATOM 1385 C C . ASP A 1 180 ? 23.843 -12.990 -22.277 1.00 89.94 180 ASP A C 1
ATOM 1387 O O . ASP A 1 180 ? 22.641 -12.838 -22.071 1.00 89.94 180 ASP A O 1
ATOM 1391 N N . THR A 1 181 ? 24.296 -14.103 -22.850 1.00 86.94 181 THR A N 1
ATOM 1392 C CA . THR A 1 181 ? 23.418 -15.225 -23.224 1.00 86.94 181 THR A CA 1
ATOM 1393 C C . THR A 1 181 ? 23.041 -16.112 -22.041 1.00 86.94 181 THR A C 1
ATOM 1395 O O . THR A 1 181 ? 22.157 -16.955 -22.187 1.00 86.94 181 THR A O 1
ATOM 1398 N N . SER A 1 182 ? 23.667 -15.920 -20.873 1.00 89.50 182 SER A N 1
ATOM 1399 C CA . SER A 1 182 ? 23.303 -16.654 -19.656 1.00 89.50 182 SER A CA 1
ATOM 1400 C C . SER A 1 182 ? 21.951 -16.204 -19.100 1.00 89.50 182 SER A C 1
ATOM 1402 O O . SER A 1 182 ? 21.273 -16.970 -18.416 1.00 89.50 182 SER A O 1
ATOM 1404 N N . LEU A 1 183 ? 21.538 -14.975 -19.430 1.00 87.06 183 LEU A N 1
ATOM 1405 C CA . LEU A 1 183 ? 20.265 -14.406 -19.020 1.00 87.06 183 LEU A CA 1
ATOM 1406 C C . LEU A 1 183 ? 19.179 -14.626 -20.083 1.00 87.06 183 LEU A C 1
ATOM 1408 O O . LEU A 1 183 ? 19.414 -14.414 -21.281 1.00 87.06 183 LEU A O 1
ATOM 1412 N N . PRO A 1 184 ? 17.946 -14.967 -19.662 1.00 91.00 184 PRO A N 1
ATOM 1413 C CA . PRO A 1 184 ? 16.824 -15.036 -20.583 1.00 91.00 184 PRO A CA 1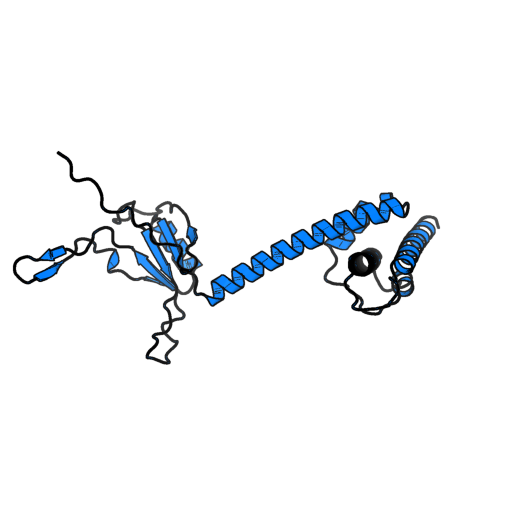
ATOM 1414 C C . PRO A 1 184 ? 16.559 -13.660 -21.205 1.00 91.00 184 PRO A C 1
ATOM 1416 O O . PRO A 1 184 ? 16.869 -12.609 -20.634 1.00 91.00 184 PRO A O 1
ATOM 1419 N N . LEU A 1 185 ? 15.984 -13.668 -22.407 1.00 90.44 185 LEU A N 1
ATOM 1420 C CA . LEU A 1 185 ? 15.765 -12.459 -23.200 1.00 90.44 185 LEU A CA 1
ATOM 1421 C C . LEU A 1 185 ? 14.952 -11.402 -22.443 1.00 90.44 185 LEU A C 1
ATOM 1423 O O . LEU A 1 185 ? 15.327 -10.234 -22.440 1.00 90.44 185 LEU A O 1
ATOM 1427 N N . ASP A 1 186 ? 13.885 -11.815 -21.764 1.00 91.12 186 ASP A N 1
ATOM 1428 C CA . ASP A 1 186 ? 12.985 -10.896 -21.064 1.00 91.12 186 ASP A CA 1
ATOM 1429 C C . ASP A 1 186 ? 13.677 -10.211 -19.880 1.00 91.12 186 ASP A C 1
ATOM 1431 O O . ASP A 1 186 ? 13.491 -9.019 -19.652 1.00 91.12 186 ASP A O 1
ATOM 1435 N N . VAL A 1 187 ? 14.587 -10.913 -19.198 1.00 91.06 187 VAL A N 1
ATOM 1436 C CA . VAL A 1 187 ? 15.417 -10.308 -18.148 1.00 91.06 187 VAL A CA 1
ATOM 1437 C C . VAL A 1 187 ? 16.380 -9.287 -18.747 1.00 91.06 187 VAL A C 1
ATOM 1439 O O . VAL A 1 187 ? 16.496 -8.185 -18.231 1.00 91.06 187 VAL A O 1
ATOM 1442 N N . ARG A 1 188 ? 17.030 -9.566 -19.882 1.00 92.31 188 ARG A N 1
ATOM 1443 C CA . ARG A 1 188 ? 17.893 -8.557 -20.526 1.00 92.31 188 ARG A CA 1
ATOM 1444 C C . ARG A 1 188 ? 17.124 -7.311 -20.956 1.00 92.31 188 ARG A C 1
ATOM 1446 O O . ARG A 1 188 ? 17.603 -6.197 -20.744 1.00 92.31 188 ARG A O 1
ATOM 1453 N N . ARG A 1 189 ? 15.925 -7.496 -21.516 1.00 93.19 189 ARG A N 1
ATOM 1454 C CA . ARG A 1 189 ? 15.022 -6.401 -21.895 1.00 93.19 189 ARG A CA 1
ATOM 1455 C C . ARG A 1 189 ? 14.666 -5.532 -20.696 1.00 93.19 189 ARG A C 1
ATOM 1457 O O . ARG A 1 189 ? 14.796 -4.314 -20.784 1.00 93.19 189 ARG A O 1
ATOM 1464 N N . SER A 1 190 ? 14.273 -6.139 -19.574 1.00 91.88 190 SER A N 1
ATOM 1465 C CA . SER A 1 190 ? 13.917 -5.390 -18.367 1.00 91.88 190 SER A CA 1
ATOM 1466 C C . SER A 1 190 ? 15.117 -4.646 -17.771 1.00 91.88 190 SER A C 1
ATOM 1468 O O . SER A 1 190 ? 14.979 -3.480 -17.403 1.00 91.88 190 SER A O 1
ATOM 1470 N N . ILE A 1 191 ? 16.307 -5.260 -17.757 1.00 92.06 191 ILE A N 1
ATOM 1471 C CA . ILE A 1 191 ? 17.544 -4.630 -17.265 1.00 92.06 191 ILE A CA 1
ATOM 1472 C C . ILE A 1 191 ? 17.903 -3.398 -18.092 1.00 92.06 191 ILE A C 1
ATOM 1474 O O . ILE A 1 191 ? 18.105 -2.321 -17.531 1.00 92.06 191 ILE A O 1
ATOM 1478 N N . LEU A 1 192 ? 17.970 -3.536 -19.419 1.00 92.12 192 LEU A N 1
ATOM 1479 C CA . LEU A 1 192 ? 18.320 -2.424 -20.305 1.00 92.12 192 LEU A CA 1
ATOM 1480 C C . LEU A 1 192 ? 17.273 -1.309 -20.248 1.00 92.12 192 LEU A C 1
ATOM 1482 O O . LEU A 1 192 ? 17.627 -0.134 -20.246 1.00 92.12 192 LEU A O 1
ATOM 1486 N N . MET A 1 193 ? 15.991 -1.661 -20.149 1.00 92.88 193 MET A N 1
ATOM 1487 C CA . MET A 1 193 ? 14.908 -0.684 -20.062 1.00 92.88 193 MET A CA 1
ATOM 1488 C C . MET A 1 193 ? 14.938 0.099 -18.737 1.00 92.88 193 MET A C 1
ATOM 1490 O O . MET A 1 193 ? 14.771 1.319 -18.745 1.00 92.88 193 MET A O 1
ATOM 1494 N N . ASN A 1 194 ? 15.221 -0.568 -17.612 1.00 91.94 194 ASN A N 1
ATOM 1495 C CA . ASN A 1 194 ? 15.424 0.089 -16.316 1.00 91.94 194 ASN A CA 1
ATOM 1496 C C . ASN A 1 194 ? 16.674 0.980 -16.319 1.00 91.94 194 ASN A C 1
ATOM 1498 O O . ASN A 1 194 ? 16.638 2.096 -15.804 1.00 91.94 194 ASN A O 1
ATOM 1502 N N . MET A 1 195 ? 17.761 0.521 -16.947 1.00 90.75 195 MET A N 1
ATOM 1503 C CA . MET A 1 195 ? 18.987 1.306 -17.107 1.00 90.75 195 MET A CA 1
ATOM 1504 C C . MET A 1 195 ? 18.735 2.573 -17.935 1.00 90.75 195 MET A C 1
ATOM 1506 O O . MET A 1 195 ? 19.113 3.662 -17.510 1.00 90.75 195 MET A O 1
ATOM 1510 N N . ALA A 1 196 ? 18.028 2.455 -19.064 1.00 92.25 196 ALA A N 1
ATOM 1511 C CA . ALA A 1 196 ? 17.643 3.598 -19.892 1.00 92.25 196 ALA A CA 1
ATOM 1512 C C . ALA A 1 196 ? 16.797 4.604 -19.102 1.00 92.25 196 ALA A C 1
ATOM 1514 O O . ALA A 1 196 ? 16.995 5.810 -19.220 1.00 92.25 196 ALA A O 1
ATOM 1515 N N . PHE A 1 197 ? 15.871 4.117 -18.274 1.00 90.38 197 PHE A N 1
ATOM 1516 C CA . PHE A 1 197 ? 15.013 4.980 -17.471 1.00 90.38 197 PHE A CA 1
ATOM 1517 C C . PHE A 1 197 ? 15.785 5.743 -16.391 1.00 90.38 197 PHE A C 1
ATOM 1519 O O . PHE A 1 197 ? 15.572 6.943 -16.228 1.00 90.38 197 PHE A O 1
ATOM 1526 N N . ASN A 1 198 ? 16.710 5.082 -15.694 1.00 89.38 198 ASN A N 1
ATOM 1527 C CA . ASN A 1 198 ? 17.556 5.733 -14.693 1.00 89.38 198 ASN A CA 1
ATOM 1528 C C . ASN A 1 198 ? 18.445 6.819 -15.324 1.00 89.38 198 ASN A C 1
ATOM 1530 O O . ASN A 1 198 ? 18.511 7.933 -14.806 1.00 89.38 198 ASN A O 1
ATOM 1534 N N . GLU A 1 199 ? 19.065 6.533 -16.473 1.00 88.94 199 GLU A N 1
ATOM 1535 C CA . GLU A 1 199 ? 19.900 7.504 -17.199 1.00 88.94 199 GLU A CA 1
ATOM 1536 C C . GLU A 1 199 ? 19.084 8.673 -17.772 1.00 88.94 199 GLU A C 1
ATOM 1538 O O . GLU A 1 199 ? 19.553 9.812 -17.774 1.00 88.94 199 GLU A O 1
ATOM 1543 N N . TYR A 1 200 ? 17.847 8.421 -18.210 1.00 89.50 200 TYR A N 1
ATOM 1544 C CA . TYR A 1 200 ? 16.912 9.466 -18.629 1.00 89.50 200 TYR A CA 1
ATOM 1545 C C . TYR A 1 200 ? 16.536 10.398 -17.471 1.00 89.50 200 TYR A C 1
ATOM 1547 O O . TYR A 1 200 ? 16.532 11.618 -17.634 1.00 89.50 200 TYR A O 1
ATOM 1555 N N . LEU A 1 201 ? 16.240 9.843 -16.290 1.00 85.94 201 LEU A N 1
ATOM 1556 C CA . LEU A 1 201 ? 15.941 10.650 -15.105 1.00 85.94 201 LEU A CA 1
ATOM 1557 C C . LEU A 1 201 ? 17.137 11.526 -14.711 1.00 85.94 201 LEU A C 1
ATOM 1559 O O . LEU A 1 201 ? 16.941 12.683 -14.342 1.00 85.94 201 LEU A O 1
ATOM 1563 N N . GLN A 1 202 ? 18.357 11.001 -14.834 1.00 82.62 202 GLN A N 1
ATOM 1564 C CA . GLN A 1 202 ? 19.583 11.744 -14.550 1.00 82.62 202 GLN A CA 1
ATOM 1565 C C . GLN A 1 202 ? 19.810 12.905 -15.537 1.00 82.62 202 GLN A C 1
ATOM 1567 O O . GLN A 1 202 ? 20.184 14.005 -15.125 1.00 82.62 202 GLN A O 1
ATOM 1572 N N . ASP A 1 203 ? 19.563 12.682 -16.830 1.00 83.62 203 ASP A N 1
ATOM 1573 C CA . ASP A 1 203 ? 19.678 13.706 -17.879 1.00 83.62 203 ASP A CA 1
ATOM 1574 C C . ASP A 1 203 ? 18.635 14.824 -17.707 1.00 83.62 203 ASP A C 1
ATOM 1576 O O . ASP A 1 203 ? 18.960 16.016 -17.749 1.00 83.62 203 ASP A O 1
ATOM 1580 N N . HIS A 1 204 ? 17.391 14.442 -17.400 1.00 82.38 204 HIS A N 1
ATOM 1581 C CA . HIS A 1 204 ? 16.312 15.383 -17.105 1.00 82.38 204 HIS A CA 1
ATOM 1582 C C . HIS A 1 204 ? 16.628 16.231 -15.865 1.00 82.38 204 HIS A C 1
ATOM 1584 O O . HIS A 1 204 ? 16.483 17.451 -15.903 1.00 82.38 204 HIS A O 1
ATOM 1590 N N . ALA A 1 205 ? 17.130 15.612 -14.791 1.00 78.12 205 ALA A N 1
ATOM 1591 C CA . ALA A 1 205 ? 17.528 16.320 -13.573 1.00 78.12 205 ALA A CA 1
ATOM 1592 C C . ALA A 1 205 ? 18.696 17.298 -13.807 1.00 78.12 205 ALA A C 1
ATOM 1594 O O . ALA A 1 205 ? 18.706 18.399 -13.255 1.00 78.12 205 ALA A O 1
ATOM 1595 N N . THR A 1 206 ? 19.658 16.926 -14.660 1.00 77.69 206 THR A N 1
ATOM 1596 C CA . THR A 1 206 ? 20.791 17.793 -15.037 1.00 77.69 206 THR A CA 1
ATOM 1597 C C . THR A 1 206 ? 20.314 19.001 -15.850 1.00 77.69 206 THR A C 1
ATOM 1599 O O . THR A 1 206 ? 20.764 20.124 -15.619 1.00 77.69 206 THR A O 1
ATOM 1602 N N . SER A 1 207 ? 19.358 18.787 -16.759 1.00 73.44 207 SER A N 1
ATOM 1603 C CA . SER A 1 207 ? 18.750 19.841 -17.584 1.00 73.44 207 SER A CA 1
ATOM 1604 C C . SER A 1 207 ? 17.923 20.845 -16.767 1.00 73.44 207 SER A C 1
ATOM 1606 O O . SER A 1 207 ? 17.832 22.012 -17.143 1.00 73.44 207 SER A O 1
ATOM 1608 N N . GLU A 1 208 ? 17.361 20.422 -15.629 1.00 77.19 208 GLU A N 1
ATOM 1609 C CA . GLU A 1 208 ? 16.591 21.269 -14.701 1.00 77.19 208 GLU A CA 1
ATOM 1610 C C . GLU A 1 208 ? 17.463 22.080 -13.715 1.00 77.19 208 GLU A C 1
ATOM 1612 O O . GLU A 1 208 ? 16.932 22.838 -12.903 1.00 77.19 208 GLU A O 1
ATOM 1617 N N . GLY A 1 209 ? 18.797 22.000 -13.816 1.00 65.12 209 GLY A N 1
ATOM 1618 C CA . GLY A 1 209 ? 19.714 22.925 -13.138 1.00 65.12 209 GLY A CA 1
ATOM 1619 C C . GLY A 1 209 ? 20.145 22.535 -11.719 1.00 65.12 209 GLY A C 1
ATOM 1620 O O . GLY A 1 209 ? 20.636 23.398 -10.994 1.00 65.12 209 GLY A O 1
ATOM 1621 N N . MET A 1 210 ? 20.008 21.266 -11.320 1.00 59.50 210 MET A N 1
ATOM 1622 C CA . MET A 1 210 ? 20.558 20.742 -10.058 1.00 59.50 210 MET A CA 1
ATOM 1623 C C . MET A 1 210 ? 21.919 20.064 -10.316 1.00 59.50 210 MET A C 1
ATOM 1625 O O . MET A 1 210 ? 21.958 18.967 -10.880 1.00 59.50 210 MET A O 1
ATOM 1629 N N . PRO A 1 211 ? 23.056 20.690 -9.952 1.00 54.22 211 PRO A N 1
ATOM 1630 C CA . PRO A 1 211 ? 24.371 20.209 -10.346 1.00 54.22 211 PRO A CA 1
ATOM 1631 C C . PRO A 1 211 ? 24.933 19.275 -9.275 1.00 54.22 211 PRO A C 1
ATOM 1633 O O . PRO A 1 211 ? 25.631 19.727 -8.372 1.00 54.22 211 PRO A O 1
ATOM 1636 N N . GLU A 1 212 ? 24.667 17.972 -9.367 1.00 55.19 212 GLU A N 1
ATOM 1637 C CA . GLU A 1 212 ? 25.362 17.016 -8.490 1.00 55.19 212 GLU A CA 1
ATOM 1638 C C . GLU A 1 212 ? 26.495 16.271 -9.204 1.00 55.19 212 GLU A C 1
ATOM 1640 O O . GLU A 1 212 ? 27.537 16.055 -8.589 1.00 55.19 212 GLU A O 1
ATOM 1645 N N . HIS A 1 213 ? 26.420 15.996 -10.516 1.00 51.78 213 HIS A N 1
ATOM 1646 C CA . HIS A 1 213 ? 27.510 15.294 -11.207 1.00 51.78 213 HIS A CA 1
ATOM 1647 C C . HIS A 1 213 ? 27.669 15.688 -12.685 1.00 51.78 213 HIS A C 1
ATOM 1649 O O . HIS A 1 213 ? 26.813 15.421 -13.514 1.00 51.78 213 HIS A O 1
ATOM 1655 N N . HIS A 1 214 ? 28.839 16.227 -13.033 1.00 54.94 214 HIS A N 1
ATOM 1656 C CA . HIS A 1 214 ? 29.355 16.542 -14.381 1.00 54.94 214 HIS A CA 1
ATOM 1657 C C . HIS A 1 214 ? 29.557 15.307 -15.298 1.00 54.94 214 HIS A C 1
ATOM 1659 O O . HIS A 1 214 ? 30.455 15.289 -16.143 1.00 54.94 214 HIS A O 1
ATOM 1665 N N . ARG A 1 215 ? 28.799 14.223 -15.102 1.00 64.19 215 ARG A N 1
ATOM 1666 C CA . ARG A 1 215 ? 28.898 13.004 -15.913 1.00 64.19 215 ARG A CA 1
ATOM 1667 C C . ARG A 1 215 ? 27.892 13.094 -17.063 1.00 64.19 215 ARG A C 1
ATOM 1669 O O . ARG A 1 215 ? 26.721 13.355 -16.831 1.00 64.19 215 ARG A O 1
ATOM 1676 N N . GLN A 1 216 ? 28.352 12.857 -18.292 1.00 72.50 216 GLN A N 1
ATOM 1677 C CA . GLN A 1 216 ? 27.475 12.725 -19.460 1.00 72.50 216 GLN A CA 1
ATOM 1678 C C . GLN A 1 216 ? 26.559 11.504 -19.286 1.00 72.50 216 GLN A C 1
ATOM 1680 O O . GLN A 1 216 ? 27.038 10.439 -18.888 1.00 72.50 216 GLN A O 1
ATOM 1685 N N . SER A 1 217 ? 25.264 11.666 -19.571 1.00 80.31 217 SER A N 1
ATOM 1686 C CA . SER A 1 217 ? 24.286 10.572 -19.535 1.00 80.31 217 SER A CA 1
ATOM 1687 C C . SER A 1 217 ? 24.708 9.436 -20.474 1.00 80.31 217 SER A C 1
ATOM 1689 O O . SER A 1 217 ? 25.112 9.678 -21.615 1.00 80.31 217 SER A O 1
ATOM 1691 N N . ARG A 1 218 ? 24.596 8.185 -20.012 1.00 85.25 218 ARG A N 1
ATOM 1692 C CA . ARG A 1 218 ? 24.920 6.978 -20.800 1.00 85.25 218 ARG A CA 1
ATOM 1693 C C . ARG A 1 218 ? 23.743 6.477 -21.638 1.00 85.25 218 ARG A C 1
ATOM 1695 O O . ARG A 1 218 ? 23.811 5.390 -22.209 1.00 85.25 218 ARG A O 1
ATOM 1702 N N . LEU A 1 219 ? 22.666 7.256 -21.747 1.00 86.88 219 LEU A N 1
ATOM 1703 C CA . LEU A 1 219 ? 21.432 6.864 -22.433 1.00 86.88 219 LEU A CA 1
ATOM 1704 C C . LEU A 1 219 ? 21.670 6.356 -23.869 1.00 86.88 219 LEU A C 1
ATOM 1706 O O . LEU A 1 219 ? 21.140 5.314 -24.249 1.00 86.88 219 LEU A O 1
ATOM 1710 N N . ALA A 1 220 ? 22.524 7.027 -24.648 1.00 88.69 220 ALA A N 1
ATOM 1711 C CA . ALA A 1 220 ? 22.828 6.630 -26.028 1.00 88.69 220 ALA A CA 1
ATOM 1712 C C . ALA A 1 220 ? 23.493 5.239 -26.135 1.00 88.69 220 ALA A C 1
ATOM 1714 O O . ALA A 1 220 ? 23.252 4.496 -27.095 1.00 88.69 220 ALA A O 1
ATOM 1715 N N . GLU A 1 221 ? 24.305 4.857 -25.144 1.00 91.62 221 GLU A N 1
ATOM 1716 C CA . GLU A 1 221 ? 24.911 3.523 -25.076 1.00 91.62 221 GLU A CA 1
ATOM 1717 C C . GLU A 1 221 ? 23.841 2.456 -24.824 1.00 91.62 221 GLU A C 1
ATOM 1719 O O . GLU A 1 221 ? 23.830 1.413 -25.483 1.00 91.62 221 GLU A O 1
ATOM 1724 N N . VAL A 1 222 ? 22.897 2.738 -23.919 1.00 90.94 222 VAL A N 1
ATOM 1725 C CA . VAL A 1 222 ? 21.786 1.828 -23.604 1.00 90.94 222 VAL A CA 1
ATOM 1726 C C . VAL A 1 222 ? 20.865 1.636 -24.809 1.00 90.94 222 VAL A C 1
ATOM 1728 O O . VAL A 1 222 ? 20.456 0.517 -25.114 1.00 90.94 222 VAL A O 1
ATOM 1731 N N . GLU A 1 223 ? 20.584 2.700 -25.554 1.00 92.50 223 GLU A N 1
ATOM 1732 C CA . GLU A 1 223 ? 19.774 2.640 -26.776 1.00 92.50 223 GLU A CA 1
ATOM 1733 C C . GLU A 1 223 ? 20.428 1.807 -27.879 1.00 92.50 223 GLU A C 1
ATOM 1735 O O . GLU A 1 223 ? 19.761 1.036 -28.578 1.00 92.50 223 GLU A O 1
ATOM 1740 N N . THR A 1 224 ? 21.748 1.934 -28.015 1.00 94.06 224 THR A N 1
ATOM 1741 C CA . THR A 1 224 ? 22.534 1.116 -28.942 1.00 94.06 224 THR A CA 1
ATOM 1742 C C . THR A 1 224 ? 22.475 -0.358 -28.537 1.00 94.06 224 THR A C 1
ATOM 1744 O O . THR A 1 224 ? 22.247 -1.220 -29.389 1.00 94.06 224 THR A O 1
ATOM 1747 N N . ALA A 1 225 ? 22.583 -0.645 -27.238 1.00 93.50 225 ALA A N 1
ATOM 1748 C CA . ALA A 1 225 ? 22.468 -1.993 -26.691 1.00 93.50 225 ALA A CA 1
ATOM 1749 C C . ALA A 1 225 ? 21.076 -2.612 -26.917 1.00 93.50 225 ALA A C 1
ATOM 1751 O O . ALA A 1 225 ? 20.985 -3.764 -27.345 1.00 93.50 225 ALA A O 1
ATOM 1752 N N . LEU A 1 226 ? 19.997 -1.845 -26.723 1.00 93.12 226 LEU A N 1
ATOM 1753 C CA . LEU A 1 226 ? 18.622 -2.283 -27.006 1.00 93.12 226 LEU A CA 1
ATOM 1754 C C . LEU A 1 226 ? 18.439 -2.668 -28.482 1.00 93.12 226 LEU A C 1
ATOM 1756 O O . LEU A 1 226 ? 17.905 -3.736 -28.789 1.00 93.12 226 LEU A O 1
ATOM 1760 N N . ARG A 1 227 ? 18.940 -1.843 -29.411 1.00 93.25 227 ARG A N 1
ATOM 1761 C CA . ARG A 1 227 ? 18.904 -2.158 -30.851 1.00 93.25 227 ARG A CA 1
ATOM 1762 C C . ARG A 1 227 ? 19.723 -3.401 -31.192 1.00 93.25 227 ARG A C 1
ATOM 1764 O O . ARG A 1 227 ? 19.275 -4.229 -31.986 1.00 93.25 227 ARG A O 1
ATOM 1771 N N . ALA A 1 228 ? 20.910 -3.543 -30.603 1.00 93.50 228 ALA A N 1
ATOM 1772 C CA . ALA A 1 228 ? 21.772 -4.700 -30.825 1.00 93.50 228 ALA A CA 1
ATOM 1773 C C . ALA A 1 228 ? 21.124 -6.004 -30.330 1.00 93.50 228 ALA A C 1
ATOM 1775 O O . ALA A 1 228 ? 21.182 -7.015 -31.037 1.00 93.50 228 ALA A O 1
ATOM 1776 N N . LEU A 1 229 ? 20.468 -5.968 -29.163 1.00 93.12 229 LEU A N 1
ATOM 1777 C CA . LEU A 1 229 ? 19.750 -7.101 -28.579 1.00 93.12 229 LEU A CA 1
ATOM 1778 C C . LEU A 1 229 ? 18.629 -7.594 -29.505 1.00 93.12 229 LEU A C 1
ATOM 1780 O O . LEU A 1 229 ? 18.608 -8.773 -29.868 1.00 93.12 229 LEU A O 1
ATOM 1784 N N . GLU A 1 230 ? 17.731 -6.703 -29.936 1.00 93.31 230 GLU A N 1
ATOM 1785 C CA . GLU A 1 230 ? 16.611 -7.091 -30.808 1.00 93.31 230 GLU A CA 1
ATOM 1786 C C . GLU A 1 230 ? 17.084 -7.495 -32.211 1.00 93.31 230 GLU A C 1
ATOM 1788 O O . GLU A 1 230 ? 16.583 -8.463 -32.786 1.00 93.31 230 GLU A O 1
ATOM 1793 N N . GLY A 1 231 ? 18.115 -6.830 -32.742 1.00 89.75 231 GLY A N 1
ATOM 1794 C CA . GLY A 1 231 ? 18.731 -7.216 -34.012 1.00 89.75 231 GLY A CA 1
ATOM 1795 C C . GLY A 1 231 ? 19.345 -8.621 -33.973 1.00 89.75 231 GLY A C 1
ATOM 1796 O O . GLY A 1 231 ? 19.217 -9.381 -34.935 1.00 89.75 231 GLY A O 1
ATOM 1797 N N . ALA A 1 232 ? 19.980 -9.003 -32.860 1.00 88.00 232 ALA A N 1
ATOM 1798 C CA . ALA A 1 232 ? 20.507 -10.353 -32.669 1.00 88.00 232 ALA A CA 1
ATOM 1799 C C . ALA A 1 232 ? 19.388 -11.402 -32.577 1.00 88.00 232 ALA A C 1
ATOM 1801 O O . ALA A 1 232 ? 19.498 -12.460 -33.194 1.00 88.00 232 ALA A O 1
ATOM 1802 N N . GLN A 1 233 ? 18.294 -11.090 -31.877 1.00 86.81 233 GLN A N 1
ATOM 1803 C CA . GLN A 1 233 ? 17.125 -11.969 -31.793 1.00 86.81 233 GLN A CA 1
ATOM 1804 C C . GLN A 1 233 ? 16.442 -12.172 -33.145 1.00 86.81 233 GLN A C 1
ATOM 1806 O O . GLN A 1 233 ? 16.070 -13.294 -33.483 1.00 86.81 233 GLN A O 1
ATOM 1811 N N . HIS A 1 234 ? 16.304 -11.112 -33.944 1.00 85.56 234 HIS A N 1
ATOM 1812 C CA . HIS A 1 234 ? 15.719 -11.224 -35.276 1.00 85.56 234 HIS A CA 1
ATOM 1813 C C . HIS A 1 234 ? 16.555 -12.135 -36.186 1.00 85.56 234 HIS A C 1
ATOM 1815 O O . HIS A 1 234 ? 16.002 -13.020 -36.834 1.00 85.56 234 HIS A O 1
ATOM 1821 N N . ARG A 1 235 ? 17.890 -11.994 -36.161 1.00 86.56 235 ARG A N 1
ATOM 1822 C CA . ARG A 1 235 ? 18.803 -12.895 -36.888 1.00 86.56 235 ARG A CA 1
ATOM 1823 C C . ARG A 1 235 ? 18.695 -14.344 -36.416 1.00 86.56 235 ARG A C 1
ATOM 1825 O O . ARG A 1 235 ? 18.676 -15.238 -37.249 1.00 86.56 235 ARG A O 1
ATOM 1832 N N . GLN A 1 236 ? 18.589 -14.570 -35.107 1.00 83.12 236 GLN A N 1
ATOM 1833 C CA . GLN A 1 236 ? 18.463 -15.914 -34.534 1.00 83.12 236 GLN A CA 1
ATOM 1834 C C . GLN A 1 236 ? 17.139 -16.603 -34.905 1.00 83.12 236 GLN A C 1
ATOM 1836 O O . GLN A 1 236 ? 17.098 -17.822 -34.969 1.00 83.12 236 GLN A O 1
ATOM 1841 N N . ARG A 1 237 ? 16.063 -15.843 -35.149 1.00 81.88 237 ARG A N 1
ATOM 1842 C CA . ARG A 1 237 ? 14.763 -16.381 -35.592 1.00 81.88 237 ARG A CA 1
ATOM 1843 C C . ARG A 1 237 ? 14.673 -16.630 -37.101 1.00 81.88 237 ARG A C 1
ATOM 1845 O O . ARG A 1 237 ? 13.761 -17.326 -37.529 1.00 81.88 237 ARG A O 1
ATOM 1852 N N . ALA A 1 238 ? 15.544 -16.000 -37.888 1.00 79.25 238 ALA A N 1
ATOM 1853 C CA . ALA A 1 238 ? 15.556 -16.097 -39.347 1.00 79.25 238 ALA A CA 1
ATOM 1854 C C . ALA A 1 238 ? 16.502 -17.188 -39.887 1.00 79.25 238 ALA A C 1
ATOM 1856 O O . ALA A 1 238 ? 16.428 -17.502 -41.074 1.00 79.25 238 ALA A O 1
ATOM 1857 N N . ALA A 1 239 ? 17.391 -17.717 -39.041 1.00 69.81 239 ALA A N 1
ATOM 1858 C CA . ALA A 1 239 ? 18.270 -18.853 -39.321 1.00 69.81 239 ALA A CA 1
ATOM 1859 C C . ALA A 1 239 ? 17.606 -20.171 -38.900 1.00 69.81 239 ALA A C 1
ATOM 1861 O O . ALA A 1 239 ? 17.840 -21.180 -39.600 1.00 69.81 239 ALA A O 1
#

Foldseek 3Di:
DDDDDDDPDDDDDDPDFPKDFDDQADAQDDDPDDLAKEKEKEFDDDDPVDPDPPRRQKIKIFIDDPDDWDADPPPRDTDDDDPRRVDIDTHNDPVVNVVVCSNRRHTYIYGYDPVVVVVVVVVVVVVVVVVVVLVVLLVQQCVLCVVLVNNVCSVLQNVLLVPAPDLADPPDQLQCLLPPPVDDLSSSSNNLSVLLVVLVVVVVVVVVPDDDDPDDRCNVRSSVSNVSNVVVVVVVVVD

Solvent-accessible surface area (backbone atoms only — not comparable to full-atom values): 14100 Å² total; per-residue (Å²): 136,89,86,79,89,83,76,90,76,78,82,73,94,65,96,62,68,64,73,44,85,48,65,81,25,66,51,75,57,96,59,92,66,65,79,86,38,43,30,43,34,35,50,48,74,63,53,88,92,52,90,68,60,86,75,34,73,41,26,35,39,33,38,53,73,88,64,74,78,42,72,39,89,88,82,64,47,80,44,72,89,66,64,61,48,75,48,74,47,80,28,87,39,68,66,62,46,50,56,49,36,29,41,59,23,29,31,35,37,43,39,49,50,71,69,61,49,50,50,53,51,50,50,54,48,50,50,52,49,49,51,52,48,52,53,50,50,49,57,50,48,51,54,50,28,47,76,72,72,43,54,93,44,45,66,60,48,52,51,19,53,71,67,55,87,76,67,81,66,84,90,64,56,47,54,56,53,46,66,44,76,91,50,57,70,45,59,41,48,30,36,48,51,53,50,36,50,54,29,45,52,52,45,53,46,50,73,72,70,56,90,83,68,100,67,80,63,59,36,67,52,27,52,51,18,54,53,51,36,54,54,51,51,52,53,66,74,75,108

Mean predicted aligned error: 12.39 Å

pLDDT: mean 80.21, std 16.43, range [26.52, 95.12]

Organism: NCBI:txid135740

Nearest PDB structures (foldseek):
  8qby-assembly1_Q  TM=9.582E-01  e=8.421E-07  Paracoccus denitrificans PD1222
  7zmg-assembly1_Y  TM=9.373E-01  e=2.917E-06  Thermochaetoides thermophila DSM 1495
  8q0a-assembly1_Q  TM=8.706E-01  e=2.045E-06  Bos taurus
  6y79-assembly1_Y  TM=9.165E-01  e=2.180E-05  Yarrowia lipolytica
  2lju-assembly1_A  TM=4.920E-01  e=8.049E-04  Ehrlichia chaffeensis str. Arkansas

InterPro domains:
  IPR006885 NADH dehydrogenase ubiquinone Fe-S protein 4 mitochondrial-like [PF04800] (39-121)
  IPR038532 NADH dehydrogenase ubiquinone Fe-S protein 4-like superfamily [G3DSA:3.30.160.190] (36-114)

Secondary structure (DSSP, 8-state):
------------------EEEE-----SS---S-TTPEEEEEPPPPPTT----TTSSSEEEEEPPSSPPEEPTTT--EE-S--GGG-EEEESSHHHHHHHHHHHT-EEEEE--HHHHHHHHHHHHHHHHHHHHHHHHHHHHHHHHHHHT-GGGHHHHHHHHHH--S---TT--HHHHHH-TTS-HHHHHHHHHHHHHHHHHHHHHHHTT--S--PPP-HHHHHHHHHHHHHHHHHHHH-

Sequence (239 aa):
MQLVNAERISPAATGGPAILPQGEGKASYASSLPTQSLARIWKPSRSATTSGRARSDQWRLRIERQSGPELEPLMGWTSGTDTAHQVELTFPSLDAAIRHAERLGIAYEVHLPPGEAEARRREQAAERQRHAHAARLRRFSDQTLDRLGLGQHRDAYRDALASATDSTREGAAPMEVAHDTSLPLDVRRSILMNMAFNEYLQDHATSEGMPEHHRQSRLAEVETALRALEGAQHRQRAA